Protein AF-A0A1F2S1U8-F1 (afdb_monomer_lite)

Structure (mmCIF, N/CA/C/O backbone):
data_AF-A0A1F2S1U8-F1
#
_entry.id   AF-A0A1F2S1U8-F1
#
loop_
_atom_site.group_PDB
_atom_site.id
_atom_site.type_symbol
_atom_site.label_atom_id
_atom_site.label_alt_id
_atom_site.label_comp_id
_atom_site.label_asym_id
_atom_site.label_entity_id
_atom_site.label_seq_id
_atom_site.pdbx_PDB_ins_code
_atom_site.Cartn_x
_atom_site.Cartn_y
_atom_site.Cartn_z
_atom_site.occupancy
_atom_site.B_iso_or_equiv
_atom_site.auth_seq_id
_atom_site.auth_comp_id
_atom_site.auth_asym_id
_atom_site.auth_atom_id
_atom_site.pdbx_PDB_model_num
ATOM 1 N N . MET A 1 1 ? -22.939 -10.897 27.296 1.00 46.47 1 MET A N 1
ATOM 2 C CA . MET A 1 1 ? -21.492 -10.764 27.026 1.00 46.47 1 MET A CA 1
ATOM 3 C C . MET A 1 1 ? -21.316 -9.766 25.894 1.00 46.47 1 MET A C 1
ATOM 5 O O . MET A 1 1 ? -21.787 -10.056 24.794 1.00 46.47 1 MET A O 1
ATOM 9 N N . PRO A 1 2 ? -20.714 -8.594 26.152 1.00 65.44 2 PRO A N 1
ATOM 10 C CA . PRO A 1 2 ? -20.363 -7.646 25.100 1.00 65.44 2 PRO A CA 1
ATOM 11 C C . PRO A 1 2 ? -19.454 -8.336 24.080 1.00 65.44 2 PRO A C 1
ATOM 13 O O . PRO A 1 2 ? -18.562 -9.093 24.455 1.00 65.44 2 PRO A O 1
ATOM 16 N N . SER A 1 3 ? -19.704 -8.112 22.796 1.00 83.12 3 SER A N 1
ATOM 17 C CA . SER A 1 3 ? -18.857 -8.591 21.701 1.00 83.12 3 SER A CA 1
ATOM 18 C C . SER A 1 3 ? -18.189 -7.402 21.011 1.00 83.12 3 SER A C 1
ATOM 20 O O . SER A 1 3 ? -18.514 -6.255 21.305 1.00 83.12 3 SER A O 1
ATOM 22 N N . GLU A 1 4 ? -17.242 -7.647 20.108 1.00 85.44 4 GLU A N 1
ATOM 23 C CA . GLU A 1 4 ? -16.565 -6.577 19.371 1.00 85.44 4 GLU A CA 1
ATOM 24 C C . GLU A 1 4 ? -16.708 -6.744 17.868 1.00 85.44 4 GLU A C 1
ATOM 26 O O . GLU A 1 4 ? -16.608 -7.853 17.348 1.00 85.44 4 GLU A O 1
ATOM 31 N N . VAL A 1 5 ? -16.853 -5.615 17.179 1.00 86.81 5 VAL A N 1
ATOM 32 C CA . VAL A 1 5 ? -16.806 -5.529 15.716 1.00 86.81 5 VAL A CA 1
ATOM 33 C C . VAL A 1 5 ? -15.817 -4.450 15.286 1.00 86.81 5 VAL A C 1
ATOM 35 O O . VAL A 1 5 ? -15.512 -3.525 16.049 1.00 86.81 5 VAL A O 1
ATOM 38 N N . VAL A 1 6 ? -15.285 -4.560 14.068 1.00 85.69 6 VAL A N 1
ATOM 39 C CA . VAL A 1 6 ? -14.426 -3.517 13.495 1.00 85.69 6 VAL A CA 1
ATOM 40 C C . VAL A 1 6 ? -15.294 -2.501 12.763 1.00 85.69 6 VAL A C 1
ATOM 42 O O . VAL A 1 6 ? -15.954 -2.827 11.782 1.00 85.69 6 VAL A O 1
ATOM 45 N N . LEU A 1 7 ? -15.260 -1.246 13.212 1.00 83.44 7 LEU A N 1
ATOM 46 C CA . LEU A 1 7 ? -16.039 -0.159 12.627 1.00 83.44 7 LEU A CA 1
ATOM 47 C C . LEU A 1 7 ? -15.216 1.130 12.572 1.00 83.44 7 LEU A C 1
ATOM 49 O O . LEU A 1 7 ? -14.585 1.528 13.552 1.00 83.44 7 LEU A O 1
ATOM 53 N N . GLY A 1 8 ? -15.211 1.796 11.414 1.00 79.94 8 GLY A N 1
ATOM 54 C CA . GLY A 1 8 ? -14.625 3.132 11.262 1.00 79.94 8 GLY A CA 1
ATOM 55 C C . GLY A 1 8 ? -13.159 3.234 11.696 1.00 79.94 8 GLY A C 1
ATOM 56 O O . GLY A 1 8 ? -12.775 4.230 12.296 1.00 79.94 8 GLY A O 1
ATOM 57 N N . GLY A 1 9 ? -12.345 2.198 11.461 1.00 84.44 9 GLY A N 1
ATOM 58 C CA . GLY A 1 9 ? -10.931 2.196 11.857 1.00 84.44 9 GLY A CA 1
ATOM 59 C C . GLY A 1 9 ? -10.684 1.973 13.354 1.00 84.44 9 GLY A C 1
ATOM 60 O O . GLY A 1 9 ? -9.605 2.287 13.848 1.00 84.44 9 GLY A O 1
ATOM 61 N N . ARG A 1 10 ? -11.636 1.400 14.096 1.00 88.25 10 ARG A N 1
ATOM 62 C CA . ARG A 1 10 ? -11.414 0.941 15.476 1.00 88.25 10 ARG A CA 1
ATOM 63 C C . ARG A 1 10 ? -12.199 -0.328 15.783 1.00 88.25 10 ARG A C 1
ATOM 65 O O . ARG A 1 10 ? -13.045 -0.740 14.998 1.00 88.25 10 ARG A O 1
ATOM 72 N N . LYS A 1 11 ? -11.918 -0.940 16.933 1.00 88.56 11 LYS A N 1
ATOM 73 C CA . LYS A 1 11 ? -12.803 -1.960 17.505 1.00 88.56 11 LYS A CA 1
ATOM 74 C C . LYS A 1 11 ? -13.840 -1.280 18.383 1.00 88.56 11 LYS A C 1
ATOM 76 O O . LYS A 1 11 ? -13.472 -0.414 19.177 1.00 88.56 11 LYS A O 1
ATOM 81 N N . VAL A 1 12 ? -15.097 -1.665 18.223 1.00 89.12 12 VAL A N 1
ATOM 82 C CA . VAL A 1 12 ? -16.233 -1.110 18.956 1.00 89.12 12 VAL A CA 1
ATOM 83 C C . VAL A 1 12 ? -16.930 -2.233 19.709 1.00 89.12 12 VAL A C 1
ATOM 85 O O . VAL A 1 12 ? -17.227 -3.276 19.123 1.00 89.12 12 VAL A O 1
ATOM 88 N N . ALA A 1 13 ? -17.170 -2.021 21.003 1.00 88.44 13 ALA A N 1
ATOM 89 C CA . ALA A 1 13 ? -17.969 -2.935 21.803 1.00 88.44 13 ALA A CA 1
ATOM 90 C C . ALA A 1 13 ? -19.446 -2.799 21.417 1.00 88.44 13 ALA A C 1
ATOM 92 O O . ALA A 1 13 ? -19.996 -1.698 21.408 1.00 88.44 13 ALA A O 1
ATOM 93 N N . VAL A 1 14 ? -20.083 -3.923 21.111 1.00 87.12 14 VAL A N 1
ATOM 94 C CA . VAL A 1 14 ? -21.493 -4.009 20.731 1.00 87.12 14 VAL A CA 1
ATOM 95 C C . VAL A 1 14 ? -22.175 -5.126 21.510 1.00 87.12 14 VAL A C 1
ATOM 97 O O . VAL A 1 14 ? -21.571 -6.156 21.827 1.00 87.12 14 VAL A O 1
ATOM 100 N N . GLN A 1 15 ? -23.457 -4.944 21.814 1.00 85.56 15 GLN A N 1
ATOM 101 C CA . GLN A 1 15 ? -24.280 -6.049 22.293 1.00 85.56 15 GLN A CA 1
ATOM 102 C C . GLN A 1 15 ? -24.578 -6.964 21.111 1.00 85.56 15 GLN A C 1
ATOM 104 O O . GLN A 1 15 ? -25.129 -6.520 20.108 1.00 85.56 15 GLN A O 1
ATOM 109 N N . ARG A 1 16 ? -24.165 -8.231 21.207 1.00 85.12 16 ARG A N 1
ATOM 110 C CA . ARG A 1 16 ? -24.383 -9.208 20.138 1.00 85.12 16 ARG A CA 1
ATOM 111 C C . ARG A 1 16 ? -25.874 -9.543 20.062 1.00 85.12 16 ARG A C 1
ATOM 113 O O . ARG A 1 16 ? -26.383 -10.118 21.029 1.00 85.12 16 ARG A O 1
ATOM 120 N N . PRO A 1 17 ? -26.558 -9.242 18.944 1.00 85.44 17 PRO A N 1
ATOM 121 C CA . PRO A 1 17 ? -27.937 -9.663 18.764 1.00 85.44 17 PRO A CA 1
ATOM 122 C C . PRO A 1 17 ? -27.992 -11.192 18.711 1.00 85.44 17 PRO A C 1
ATOM 124 O O . PRO A 1 17 ? -27.118 -11.832 18.117 1.00 85.44 17 PRO A O 1
ATOM 127 N N . ARG A 1 18 ? -29.000 -11.774 19.359 1.00 87.44 18 ARG A N 1
ATOM 128 C CA . ARG A 1 18 ? -29.237 -13.218 19.374 1.00 87.44 18 ARG A CA 1
ATOM 129 C C . ARG A 1 18 ? -30.537 -13.495 18.650 1.00 87.44 18 ARG A C 1
ATOM 131 O O . ARG A 1 18 ? -31.559 -12.910 18.994 1.00 87.44 18 ARG A O 1
ATOM 138 N N . VAL A 1 19 ? -30.487 -14.379 17.665 1.00 90.62 19 VAL A N 1
ATOM 139 C CA . VAL A 1 19 ? -31.665 -14.819 16.920 1.00 90.62 19 VAL A CA 1
ATOM 140 C C . VAL A 1 19 ? -31.802 -16.318 17.109 1.00 90.62 19 VAL A C 1
ATOM 142 O O . VAL A 1 19 ? -30.806 -17.044 17.111 1.00 90.62 19 VAL A O 1
ATOM 145 N N . ARG A 1 20 ? -33.038 -16.771 17.313 1.00 92.00 20 ARG A N 1
ATOM 146 C CA . ARG A 1 20 ? -33.376 -18.187 17.415 1.00 92.00 20 ARG A CA 1
ATOM 147 C C . ARG A 1 20 ? -34.304 -18.579 16.272 1.00 92.00 20 ARG A C 1
ATOM 149 O O . ARG A 1 20 ? -35.231 -17.835 15.976 1.00 92.00 20 ARG A O 1
ATOM 156 N N . ALA A 1 21 ? -34.052 -19.740 15.681 1.00 92.25 21 ALA A N 1
ATOM 157 C CA . ALA A 1 21 ? -34.953 -20.428 14.760 1.00 92.25 21 ALA A CA 1
ATOM 158 C C . ALA A 1 21 ? -35.017 -21.900 15.185 1.00 92.25 21 ALA A C 1
ATOM 160 O O . ALA A 1 21 ? -34.005 -22.455 15.617 1.00 92.25 21 ALA A O 1
ATOM 161 N N . ASP A 1 22 ? -36.206 -22.499 15.152 1.00 91.00 22 ASP A N 1
ATOM 162 C CA . ASP A 1 22 ? -36.440 -23.898 15.545 1.00 91.00 22 ASP A CA 1
ATOM 163 C C . ASP A 1 22 ? -35.874 -24.258 16.932 1.00 91.00 22 ASP A C 1
ATOM 165 O O . ASP A 1 22 ? -35.243 -25.293 17.146 1.00 91.00 22 ASP A O 1
ATOM 169 N N . GLY A 1 23 ? -36.033 -23.343 17.895 1.00 91.06 23 GLY A N 1
ATOM 170 C CA . GLY A 1 23 ? -35.551 -23.521 19.270 1.00 91.06 23 GLY A CA 1
ATOM 171 C C . GLY A 1 23 ? -34.026 -23.450 19.446 1.00 91.06 23 GLY A C 1
ATOM 172 O O . GLY A 1 23 ? -33.544 -23.555 20.574 1.00 91.06 23 GLY A O 1
ATOM 173 N N . ARG A 1 24 ? -33.250 -23.223 18.378 1.00 90.31 24 ARG A N 1
ATOM 174 C CA . ARG A 1 24 ? -31.781 -23.133 18.408 1.00 90.31 24 ARG A CA 1
ATOM 175 C C . ARG A 1 24 ? -31.309 -21.715 18.110 1.00 90.31 24 ARG A C 1
ATOM 177 O O . ARG A 1 24 ? -31.927 -20.989 17.340 1.00 90.31 24 ARG A O 1
ATOM 184 N N . GLU A 1 25 ? -30.210 -21.299 18.737 1.00 88.38 25 GLU A N 1
ATOM 185 C CA . GLU A 1 25 ? -29.565 -20.021 18.409 1.00 88.38 25 GLU A CA 1
ATOM 186 C C . GLU A 1 25 ? -28.859 -20.144 17.053 1.00 88.38 25 GLU A C 1
ATOM 188 O O . GLU A 1 25 ? -28.057 -21.055 16.849 1.00 88.38 25 GLU A O 1
ATOM 193 N N . VAL A 1 26 ? -29.168 -19.234 16.128 1.00 91.19 26 VAL A N 1
ATOM 194 C CA . VAL A 1 26 ? -28.632 -19.242 14.763 1.00 91.19 26 VAL A CA 1
ATOM 195 C C . VAL A 1 26 ? -27.568 -18.150 14.633 1.00 91.19 26 VAL A C 1
ATOM 197 O O . VAL A 1 26 ? -27.775 -17.023 15.099 1.00 91.19 26 VAL A O 1
ATOM 200 N N . PRO A 1 27 ? -26.405 -18.438 14.017 1.00 85.50 27 PRO A N 1
ATOM 201 C CA . PRO A 1 27 ? -25.406 -17.416 13.746 1.00 85.50 27 PRO A CA 1
ATOM 202 C C . PRO A 1 27 ? -25.954 -16.349 12.797 1.00 85.50 27 PRO A C 1
ATOM 204 O O . PRO A 1 27 ? -26.554 -16.658 11.775 1.00 85.50 27 PRO A O 1
ATOM 207 N N . LEU A 1 28 ? -25.690 -15.082 13.115 1.00 88.50 28 LEU A N 1
ATOM 208 C CA . LEU A 1 28 ? -26.021 -13.951 12.253 1.00 88.50 28 LEU A CA 1
ATOM 209 C C . LEU A 1 28 ? -24.896 -13.718 11.234 1.00 88.50 28 LEU A C 1
ATOM 211 O O . LEU A 1 28 ? -23.822 -13.262 11.650 1.00 88.50 28 LEU A O 1
ATOM 215 N N . PRO A 1 29 ? -25.118 -13.946 9.923 1.00 86.12 29 PRO A N 1
ATOM 216 C CA . PRO A 1 29 ? -24.069 -13.793 8.913 1.00 86.12 29 PRO A CA 1
ATOM 217 C C . PRO A 1 29 ? -23.491 -12.375 8.878 1.00 86.12 29 PRO A C 1
ATOM 219 O O . PRO A 1 29 ? -22.278 -12.199 8.830 1.00 86.12 29 PRO A O 1
ATOM 222 N N . THR A 1 30 ? -24.336 -11.349 9.015 1.00 83.69 30 THR A N 1
ATOM 223 C CA . THR A 1 30 ? -23.906 -9.942 9.054 1.00 83.69 30 THR A CA 1
ATOM 224 C C . THR A 1 30 ? -23.009 -9.646 10.255 1.00 83.69 30 THR A C 1
ATOM 226 O O . THR A 1 30 ? -22.003 -8.948 10.131 1.00 83.69 30 THR A O 1
ATOM 229 N N . PHE A 1 31 ? -23.337 -10.204 11.425 1.00 84.88 31 PHE A N 1
ATOM 230 C CA . PHE A 1 31 ? -22.518 -10.034 12.624 1.00 84.88 31 PHE A CA 1
ATOM 231 C C . PHE A 1 31 ? -21.171 -10.744 12.473 1.00 84.88 31 PHE A C 1
ATOM 233 O O . PHE A 1 31 ? -20.134 -10.168 12.793 1.00 84.88 31 PHE A O 1
ATOM 240 N N . GLN A 1 32 ? -21.175 -11.972 11.947 1.00 83.12 32 GLN A N 1
ATOM 241 C CA . GLN A 1 32 ? -19.951 -12.716 11.656 1.00 83.12 32 GLN A CA 1
ATOM 242 C C . GLN A 1 32 ? -19.075 -11.961 10.656 1.00 83.12 32 GLN A C 1
ATOM 244 O O . GLN A 1 32 ? -17.892 -11.768 10.918 1.00 83.12 32 GLN A O 1
ATOM 249 N N . ALA A 1 33 ? -19.645 -11.447 9.566 1.00 80.38 33 ALA A N 1
ATOM 250 C CA . ALA A 1 33 ? -18.914 -10.648 8.591 1.00 80.38 33 ALA A CA 1
ATOM 251 C C . ALA A 1 33 ? -18.251 -9.418 9.239 1.00 80.38 33 ALA A C 1
ATOM 253 O O . ALA A 1 33 ? -17.060 -9.189 9.035 1.00 80.38 33 ALA A O 1
ATOM 254 N N . LEU A 1 34 ? -18.967 -8.665 10.079 1.00 77.62 34 LEU A N 1
ATOM 255 C CA . LEU A 1 34 ? -18.422 -7.492 10.782 1.00 77.62 34 LEU A CA 1
ATOM 256 C C . LEU A 1 34 ? -17.396 -7.841 11.874 1.00 77.62 34 LEU A C 1
ATOM 258 O O . LEU A 1 34 ? -16.515 -7.033 12.179 1.00 77.62 34 LEU A O 1
ATOM 262 N N . ALA A 1 35 ? -17.502 -9.028 12.469 1.00 76.00 35 ALA A N 1
ATOM 263 C CA . ALA A 1 35 ? -16.552 -9.528 13.457 1.00 76.00 35 ALA A CA 1
ATOM 264 C C . ALA A 1 35 ? -15.267 -10.085 12.810 1.00 76.00 35 ALA A C 1
ATOM 266 O O . ALA A 1 35 ? -14.186 -9.943 13.382 1.00 76.00 35 ALA A O 1
ATOM 267 N N . HIS A 1 36 ? -15.375 -10.698 11.624 1.00 65.06 36 HIS A N 1
ATOM 268 C CA . HIS A 1 36 ? -14.264 -11.331 10.903 1.00 65.06 36 HIS A CA 1
ATOM 269 C C . HIS A 1 36 ? -13.533 -10.392 9.940 1.00 65.06 36 HIS A C 1
ATOM 271 O O . HIS A 1 36 ? -12.342 -10.581 9.687 1.00 65.06 36 HIS A O 1
ATOM 277 N N . THR A 1 37 ? -14.207 -9.375 9.400 1.00 57.59 37 THR A N 1
ATOM 278 C CA . THR A 1 37 ? -13.570 -8.430 8.479 1.00 57.59 37 THR A CA 1
ATOM 279 C C . THR A 1 37 ? -12.694 -7.481 9.289 1.00 57.59 37 THR A C 1
ATOM 281 O O . THR A 1 37 ? -13.197 -6.696 10.089 1.00 57.59 37 THR A O 1
ATOM 284 N N . ASP A 1 38 ? -11.377 -7.523 9.074 1.00 61.28 38 ASP A N 1
ATOM 285 C CA . ASP A 1 38 ? -10.427 -6.583 9.678 1.00 61.28 38 ASP A CA 1
ATOM 286 C C . ASP A 1 38 ? -9.986 -5.496 8.669 1.00 61.28 38 ASP A C 1
ATOM 288 O O . ASP A 1 38 ? -8.821 -5.471 8.249 1.00 61.28 38 ASP A O 1
ATOM 292 N N . PRO A 1 39 ? -10.861 -4.543 8.260 1.00 63.25 39 PRO A N 1
ATOM 293 C CA . PRO A 1 39 ? -10.440 -3.405 7.441 1.00 63.25 39 PRO A CA 1
ATOM 294 C C . PRO A 1 39 ? -9.509 -2.459 8.218 1.00 63.25 39 PRO A C 1
ATOM 296 O O . PRO A 1 39 ? -8.967 -1.511 7.650 1.00 63.25 39 PRO A O 1
ATOM 299 N N . LEU A 1 40 ? -9.291 -2.715 9.511 1.00 73.88 40 LEU A N 1
ATOM 300 C CA . LEU A 1 40 ? -8.482 -1.911 10.415 1.00 73.88 40 LEU A CA 1
ATOM 301 C C . LEU A 1 40 ? -7.039 -1.804 9.938 1.00 73.88 40 LEU A C 1
ATOM 303 O O . LEU A 1 40 ? -6.476 -0.716 9.958 1.00 73.88 40 LEU A O 1
ATOM 307 N N . ASN A 1 41 ? -6.451 -2.906 9.461 1.00 80.88 41 ASN A N 1
ATOM 308 C CA . ASN A 1 41 ? -5.063 -2.897 8.997 1.00 80.88 41 ASN A CA 1
ATOM 309 C C . ASN A 1 41 ? -4.902 -2.057 7.729 1.00 80.88 41 ASN A C 1
ATOM 311 O O . ASN A 1 41 ? -3.963 -1.269 7.639 1.00 80.88 41 ASN A O 1
ATOM 315 N N . ARG A 1 42 ? -5.835 -2.187 6.776 1.00 80.88 42 ARG A N 1
ATOM 316 C CA . ARG A 1 42 ? -5.849 -1.363 5.560 1.00 80.88 42 ARG A CA 1
ATOM 317 C C . ARG A 1 42 ? -6.040 0.109 5.920 1.00 80.88 42 ARG A C 1
ATOM 319 O O . ARG A 1 42 ? -5.201 0.927 5.573 1.00 80.88 42 ARG A O 1
ATOM 326 N N . ARG A 1 43 ? -7.054 0.425 6.731 1.00 85.81 43 ARG A N 1
ATOM 327 C CA . ARG A 1 43 ? -7.344 1.797 7.168 1.00 85.81 43 ARG A CA 1
ATOM 328 C C . ARG A 1 43 ? -6.177 2.441 7.913 1.00 85.81 43 ARG A C 1
ATOM 330 O O . ARG A 1 43 ? -5.937 3.629 7.733 1.00 85.81 43 ARG A O 1
ATOM 337 N N . VAL A 1 44 ? -5.472 1.694 8.767 1.00 87.69 44 VAL A N 1
ATOM 338 C CA . VAL A 1 44 ? -4.267 2.184 9.454 1.00 87.69 44 VAL A CA 1
ATOM 339 C C . VAL A 1 44 ? -3.204 2.584 8.437 1.00 87.69 44 VAL A C 1
ATOM 341 O O . VAL A 1 44 ? -2.694 3.695 8.527 1.00 87.69 44 VAL A O 1
ATOM 344 N N . VAL A 1 45 ? -2.889 1.717 7.472 1.00 86.56 45 VAL A N 1
ATOM 345 C CA . VAL A 1 45 ? -1.895 2.019 6.431 1.00 86.56 45 VAL A CA 1
ATOM 346 C C . VAL A 1 45 ? -2.325 3.231 5.605 1.00 86.56 45 VAL A C 1
ATOM 348 O O . VAL A 1 45 ? -1.540 4.167 5.488 1.00 86.56 45 VAL A O 1
ATOM 351 N N . ASP A 1 46 ? -3.574 3.271 5.141 1.00 87.19 46 ASP A N 1
ATOM 352 C CA . ASP A 1 46 ? -4.103 4.375 4.332 1.00 87.19 46 ASP A CA 1
ATOM 353 C C . ASP A 1 46 ? -3.984 5.717 5.076 1.00 87.19 46 ASP A C 1
ATOM 355 O O . ASP A 1 46 ? -3.473 6.691 4.530 1.00 87.19 46 ASP A O 1
ATOM 359 N N . GLN A 1 47 ? -4.364 5.759 6.360 1.00 88.31 47 GLN A N 1
ATOM 360 C CA . GLN A 1 47 ? -4.245 6.958 7.201 1.00 88.31 47 GLN A CA 1
ATOM 361 C C . GLN A 1 47 ? -2.792 7.417 7.375 1.00 88.31 47 GLN A C 1
ATOM 363 O O . GLN A 1 47 ? -2.492 8.609 7.282 1.00 88.31 47 GLN A O 1
ATOM 368 N N . MET A 1 48 ? -1.873 6.475 7.600 1.00 87.94 48 MET A N 1
ATOM 369 C CA . MET A 1 48 ? -0.451 6.800 7.714 1.00 87.94 48 MET A CA 1
ATOM 370 C C . MET A 1 48 ? 0.112 7.351 6.393 1.00 87.94 48 MET A C 1
ATOM 372 O O . MET A 1 48 ? 0.925 8.278 6.418 1.00 87.94 48 MET A O 1
ATOM 376 N N . LEU A 1 49 ? -0.325 6.809 5.251 1.00 83.88 49 LEU A N 1
ATOM 377 C CA . LEU A 1 49 ? 0.117 7.229 3.920 1.00 83.88 49 LEU A CA 1
ATOM 378 C C . LEU A 1 49 ? -0.363 8.639 3.557 1.00 83.88 49 LEU A C 1
ATOM 380 O O . LEU A 1 49 ? 0.399 9.396 2.958 1.00 83.88 49 LEU A O 1
ATOM 384 N N . VAL A 1 50 ? -1.575 9.026 3.971 1.00 84.69 50 VAL A N 1
ATOM 385 C CA . VAL A 1 50 ? -2.116 10.371 3.694 1.00 84.69 50 VAL A CA 1
ATOM 386 C C . VAL A 1 50 ? -1.613 11.459 4.644 1.00 84.69 50 VAL A C 1
ATOM 388 O O . VAL A 1 50 ? -1.845 12.641 4.395 1.00 84.69 50 VAL A O 1
ATOM 391 N N . GLY A 1 51 ? -0.897 11.118 5.719 1.00 82.88 51 GLY A N 1
ATOM 392 C CA . GLY A 1 51 ? -0.317 12.140 6.597 1.00 82.88 51 GLY A CA 1
ATOM 393 C C . GLY A 1 51 ? -0.530 11.951 8.089 1.00 82.88 51 GLY A C 1
ATOM 394 O O . GLY A 1 51 ? 0.088 12.654 8.889 1.00 82.88 51 GLY A O 1
ATOM 395 N N . VAL A 1 52 ? -1.428 11.059 8.497 1.00 88.44 52 VAL A N 1
ATOM 396 C CA . VAL A 1 52 ? -1.848 10.998 9.895 1.00 88.44 52 VAL A CA 1
ATOM 397 C C . VAL A 1 52 ? -0.773 10.316 10.720 1.00 88.44 52 VAL A C 1
ATOM 399 O O . VAL A 1 52 ? -0.459 9.147 10.530 1.00 88.44 52 VAL A O 1
ATOM 402 N N . ALA A 1 53 ? -0.204 11.037 11.685 1.00 85.94 53 ALA A N 1
ATOM 403 C CA . ALA A 1 53 ? 0.724 10.431 12.628 1.00 85.94 53 ALA A CA 1
ATOM 404 C C . ALA A 1 53 ? -0.001 9.390 13.500 1.00 85.94 53 ALA A C 1
ATOM 406 O O . ALA A 1 53 ? -1.126 9.619 13.936 1.00 85.94 53 ALA A O 1
ATOM 407 N N . THR A 1 54 ? 0.669 8.299 13.887 1.00 87.44 54 THR A N 1
ATOM 408 C CA . THR A 1 54 ? 0.080 7.243 14.748 1.00 87.44 54 THR A CA 1
ATOM 409 C C . THR A 1 54 ? -0.547 7.774 16.042 1.00 87.44 54 THR A C 1
ATOM 411 O O . THR A 1 54 ? -1.548 7.244 16.510 1.00 87.44 54 THR A O 1
ATOM 414 N N . ARG A 1 55 ? 0.014 8.848 16.611 1.00 87.19 55 ARG A N 1
ATOM 415 C CA . ARG A 1 55 ? -0.508 9.537 17.808 1.00 87.19 55 ARG A CA 1
ATOM 416 C C . ARG A 1 55 ? -1.787 10.350 17.559 1.00 87.19 55 ARG A C 1
ATOM 418 O O . ARG A 1 55 ? -2.494 10.654 18.505 1.00 87.19 55 ARG A O 1
ATOM 425 N N . GLN A 1 56 ? -2.054 10.717 16.310 1.00 89.31 56 GLN A N 1
ATOM 426 C CA . GLN A 1 56 ? -3.241 11.452 15.868 1.00 89.31 56 GLN A CA 1
ATOM 427 C C . GLN A 1 56 ? -4.290 10.529 15.234 1.00 89.31 56 GLN A C 1
ATOM 429 O O . GLN A 1 56 ? -5.361 11.003 14.874 1.00 89.31 56 GLN A O 1
ATOM 434 N N . TYR A 1 57 ? -4.022 9.221 15.134 1.00 90.44 57 TYR A N 1
ATOM 435 C CA . TYR A 1 57 ? -4.926 8.266 14.493 1.00 90.44 57 TYR A CA 1
ATOM 436 C C . TYR A 1 57 ? -6.339 8.312 15.078 1.00 90.44 57 TYR A C 1
ATOM 438 O O . TYR A 1 57 ? -7.294 8.443 14.325 1.00 90.44 57 TYR A O 1
ATOM 446 N N . ALA A 1 58 ? -6.481 8.307 16.407 1.00 88.50 58 ALA A N 1
ATOM 447 C CA . ALA A 1 58 ? -7.788 8.394 17.059 1.00 88.50 58 ALA A CA 1
ATOM 448 C C . ALA A 1 58 ? -8.591 9.644 16.643 1.00 88.50 58 ALA A C 1
ATOM 450 O O . ALA A 1 58 ? -9.796 9.547 16.455 1.00 88.50 58 ALA A O 1
ATOM 451 N N . ARG A 1 59 ? -7.918 10.787 16.434 1.00 89.44 59 ARG A N 1
ATOM 452 C CA . ARG A 1 59 ? -8.537 12.053 15.999 1.00 89.44 59 ARG A CA 1
ATOM 453 C C . ARG A 1 59 ? -8.943 12.044 14.519 1.00 89.44 59 ARG A C 1
ATOM 455 O O . ARG A 1 59 ? -9.764 12.853 14.120 1.00 89.44 59 ARG A O 1
ATOM 462 N N . SER A 1 60 ? -8.367 11.153 13.709 1.00 89.25 60 SER A N 1
ATOM 463 C CA . SER A 1 60 ? -8.726 10.992 12.288 1.00 89.25 60 SER A CA 1
ATOM 464 C C . SER A 1 60 ? -9.966 10.124 12.055 1.00 89.25 60 SER A C 1
ATOM 466 O O . SER A 1 60 ? -10.393 9.954 10.912 1.00 89.25 60 SER A O 1
ATOM 468 N N . LEU A 1 61 ? -10.497 9.504 13.111 1.00 88.56 61 LEU A N 1
ATOM 469 C CA . LEU A 1 61 ? -11.681 8.660 13.024 1.00 88.56 61 LEU A CA 1
ATOM 470 C C . LEU A 1 61 ? -12.933 9.492 13.291 1.00 88.56 61 LEU A C 1
ATOM 472 O O . LEU A 1 61 ? -12.887 10.446 14.062 1.00 88.56 61 LEU A O 1
ATOM 476 N N . GLU A 1 62 ? -14.053 9.060 12.716 1.00 87.00 62 GLU A N 1
ATOM 477 C CA . GLU A 1 62 ? -15.377 9.619 13.008 1.00 87.00 62 GLU A CA 1
ATOM 478 C C . GLU A 1 62 ? -15.645 9.629 14.530 1.00 87.00 62 GLU A C 1
ATOM 480 O O . GLU A 1 62 ? -15.153 8.744 15.243 1.00 87.00 62 GLU A O 1
ATOM 485 N N . PRO A 1 63 ? -16.405 10.570 15.095 1.00 84.75 63 PRO A N 1
ATOM 486 C CA . PRO A 1 63 ? -16.874 10.441 16.467 1.00 84.75 63 PRO A CA 1
ATOM 487 C C . PRO A 1 63 ? -17.705 9.162 16.655 1.00 84.75 63 PRO A C 1
ATOM 489 O O . PRO A 1 63 ? -18.334 8.655 15.729 1.00 84.75 63 PRO A O 1
ATOM 492 N N . VAL A 1 64 ? -17.677 8.599 17.861 1.00 84.12 64 VAL A N 1
ATOM 493 C CA . VAL A 1 64 ? -18.559 7.482 18.238 1.00 84.12 64 VAL A CA 1
ATOM 494 C C . VAL A 1 64 ? -19.601 8.031 19.207 1.00 84.12 64 VAL A C 1
ATOM 496 O O . VAL A 1 64 ? -19.229 8.879 20.022 1.00 84.12 64 VAL A O 1
ATOM 499 N N . PRO A 1 65 ? -20.864 7.567 19.158 1.00 85.00 65 PRO A N 1
ATOM 500 C CA . PRO A 1 65 ? -21.863 7.946 20.148 1.00 85.00 65 PRO A CA 1
ATOM 501 C C . PRO A 1 65 ? -21.378 7.755 21.589 1.00 85.00 65 PRO A C 1
ATOM 503 O O . PRO A 1 65 ? -20.638 6.815 21.902 1.00 85.00 65 PRO A O 1
ATOM 506 N N . THR A 1 66 ? -21.820 8.647 22.472 1.00 81.75 66 THR A N 1
ATOM 507 C CA . THR A 1 66 ? -21.505 8.614 23.902 1.00 81.75 66 THR A CA 1
ATOM 508 C C . THR A 1 66 ? -21.930 7.273 24.512 1.00 81.75 66 THR A C 1
ATOM 510 O O . THR A 1 66 ? -23.005 6.761 24.214 1.00 81.75 66 THR A O 1
ATOM 513 N N . GLY A 1 67 ? -21.077 6.678 25.352 1.00 81.62 67 GLY A N 1
ATOM 514 C CA . GLY A 1 67 ? -21.332 5.376 25.992 1.00 81.62 67 GLY A CA 1
ATOM 515 C C . GLY A 1 67 ? -20.835 4.155 25.209 1.00 81.62 67 GLY A C 1
ATOM 516 O O . GLY A 1 67 ? -20.812 3.047 25.745 1.00 81.62 67 GLY A O 1
ATOM 517 N N . VAL A 1 68 ? -20.361 4.332 23.973 1.00 84.31 68 VAL A N 1
ATOM 518 C CA . VAL A 1 68 ? -19.786 3.238 23.186 1.00 84.31 68 VAL A CA 1
ATOM 519 C C . VAL A 1 68 ? -18.284 3.101 23.458 1.00 84.31 68 VAL A C 1
ATOM 521 O O . VAL A 1 68 ? -17.478 3.980 23.146 1.00 84.31 68 VAL A O 1
ATOM 524 N N . VAL A 1 69 ? -17.881 1.951 24.000 1.00 85.94 69 VAL A N 1
ATOM 525 C CA . VAL A 1 69 ? -16.470 1.650 24.283 1.00 85.94 69 VAL A CA 1
ATOM 526 C C . VAL A 1 69 ? -15.720 1.343 22.985 1.00 85.94 69 VAL A C 1
ATOM 528 O O . VAL A 1 69 ? -16.126 0.480 22.202 1.00 85.94 69 VAL A O 1
ATOM 531 N N . SER A 1 70 ? -14.583 2.017 22.773 1.00 87.00 70 SER A N 1
ATOM 532 C CA . SER A 1 70 ? -13.705 1.792 21.619 1.00 87.00 70 SER A CA 1
ATOM 533 C C . SER A 1 70 ? -12.295 1.355 22.021 1.00 87.00 70 SER A C 1
ATOM 535 O O . SER A 1 70 ? -11.764 1.768 23.051 1.00 87.00 70 SER A O 1
ATOM 537 N N . ARG A 1 71 ? -11.668 0.504 21.199 1.00 87.31 71 ARG A N 1
ATOM 538 C CA . ARG A 1 71 ? -10.310 -0.024 21.415 1.00 87.31 71 ARG A CA 1
ATOM 539 C C . ARG A 1 71 ? -9.472 -0.025 20.136 1.00 87.31 71 ARG A C 1
ATOM 541 O O . ARG A 1 71 ? -9.973 0.022 19.013 1.00 87.31 71 ARG A O 1
ATOM 548 N N . GLY A 1 72 ? -8.153 -0.133 20.313 1.00 84.31 72 GLY A N 1
ATOM 549 C CA . GLY A 1 72 ? -7.198 -0.336 19.215 1.00 84.31 72 GLY A CA 1
ATOM 550 C C . GLY A 1 72 ? -6.794 0.927 18.446 1.00 84.31 72 GLY A C 1
ATOM 551 O O . GLY A 1 72 ? -6.215 0.812 17.369 1.00 84.31 72 GLY A O 1
ATOM 552 N N . THR A 1 73 ? -7.086 2.110 18.988 1.00 88.88 73 THR A N 1
ATOM 553 C CA . THR A 1 73 ? -6.754 3.420 18.395 1.00 88.88 73 THR A CA 1
ATOM 554 C C . THR A 1 73 ? -5.509 4.065 19.008 1.00 88.88 73 THR A C 1
ATOM 556 O O . THR A 1 73 ? -5.041 5.094 18.524 1.00 88.88 73 THR A O 1
ATOM 559 N N . SER A 1 74 ? -4.948 3.466 20.065 1.00 89.25 74 SER A N 1
ATOM 560 C CA . SER A 1 74 ? -3.746 3.979 20.721 1.00 89.25 74 SER A CA 1
ATOM 561 C C . SER A 1 74 ? -2.538 3.951 19.783 1.00 89.25 74 SER A C 1
ATOM 563 O O . SER A 1 74 ? -2.392 3.046 18.957 1.00 89.25 74 SER A O 1
ATOM 565 N N . LYS A 1 75 ? -1.605 4.896 19.971 1.00 90.38 75 LYS A N 1
ATO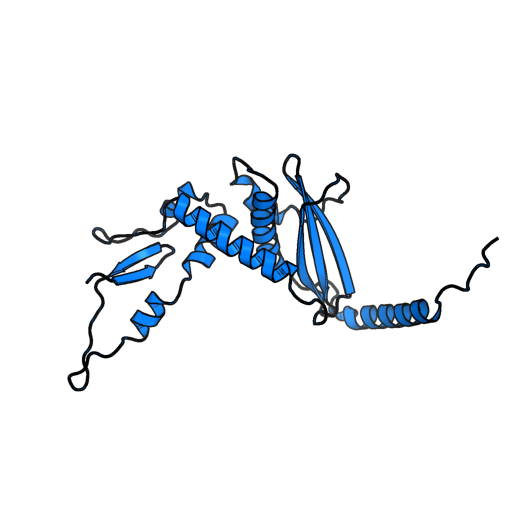M 566 C CA . LYS A 1 75 ? -0.344 4.975 19.210 1.00 90.38 75 LYS A CA 1
ATOM 567 C C . LYS A 1 75 ? 0.359 3.617 19.101 1.00 90.38 75 LYS A C 1
ATOM 569 O O . LYS A 1 75 ? 0.817 3.252 18.022 1.00 90.38 75 LYS A O 1
ATOM 574 N N . SER A 1 76 ? 0.463 2.875 20.206 1.00 87.94 76 SER A N 1
ATOM 575 C CA . SER A 1 76 ? 1.155 1.579 20.249 1.00 87.94 76 SER A CA 1
ATOM 576 C C . SER A 1 76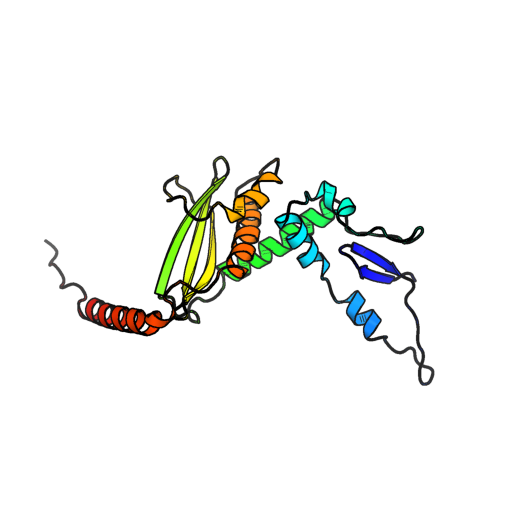 ? 0.391 0.477 19.510 1.00 87.94 76 SER A C 1
ATOM 578 O O . SER A 1 76 ? 1.016 -0.371 18.875 1.00 87.94 76 SER A O 1
ATOM 580 N N . SER A 1 77 ? -0.944 0.479 19.548 1.00 87.88 77 SER A N 1
ATOM 581 C CA . SER A 1 77 ? -1.770 -0.466 18.785 1.00 87.88 77 SER A CA 1
ATOM 582 C C . SER A 1 77 ? -1.665 -0.204 17.281 1.00 87.88 77 SER A C 1
ATOM 584 O O . SER A 1 77 ? -1.365 -1.117 16.511 1.00 87.88 77 SER A O 1
ATOM 586 N N . VAL A 1 78 ? -1.802 1.061 16.878 1.00 89.94 78 VAL A N 1
ATOM 587 C CA . VAL A 1 78 ? -1.706 1.505 15.480 1.00 89.94 78 VAL A CA 1
ATOM 588 C C . VAL A 1 78 ? -0.311 1.238 14.920 1.00 89.94 78 VAL A C 1
ATOM 590 O O . VAL A 1 78 ? -0.174 0.653 13.850 1.00 89.94 78 VAL A O 1
ATOM 593 N N . SER A 1 79 ? 0.735 1.594 15.672 1.00 86.81 79 SER A N 1
ATOM 594 C CA . SER A 1 79 ? 2.125 1.346 15.284 1.00 86.81 79 SER A CA 1
ATOM 595 C C . SER A 1 79 ? 2.396 -0.142 15.070 1.00 86.81 79 SER A C 1
ATOM 597 O O . SER A 1 79 ? 2.984 -0.504 14.056 1.00 86.81 79 SER A O 1
ATOM 599 N N . ARG A 1 80 ? 1.958 -1.018 15.987 1.00 88.25 80 ARG A N 1
ATOM 600 C CA . ARG A 1 80 ? 2.146 -2.472 15.845 1.00 88.25 80 ARG A CA 1
ATOM 601 C C . ARG A 1 80 ? 1.448 -3.027 14.605 1.00 88.25 80 ARG A C 1
ATOM 603 O O . ARG A 1 80 ? 2.048 -3.817 13.887 1.00 88.25 80 ARG A O 1
ATOM 610 N N . ARG A 1 81 ? 0.222 -2.580 14.320 1.00 88.06 81 ARG A N 1
ATOM 611 C CA . ARG A 1 81 ? -0.528 -3.000 13.124 1.00 88.06 81 ARG A CA 1
ATOM 612 C C . ARG A 1 81 ? 0.120 -2.539 11.831 1.00 88.06 81 ARG A C 1
ATOM 614 O O . ARG A 1 81 ? 0.297 -3.345 10.923 1.00 88.06 81 ARG A O 1
ATOM 621 N N . PHE A 1 82 ? 0.515 -1.269 11.771 1.00 87.94 82 PHE A N 1
ATOM 622 C CA . PHE A 1 82 ? 1.241 -0.726 10.627 1.00 87.94 82 PHE A CA 1
ATOM 623 C C . PHE A 1 82 ? 2.510 -1.538 10.362 1.00 87.94 82 PHE A C 1
ATOM 625 O O . PHE A 1 82 ? 2.728 -2.005 9.248 1.00 87.94 82 PHE A O 1
ATOM 632 N N . VAL A 1 83 ? 3.308 -1.770 11.408 1.00 88.12 83 VAL A N 1
ATOM 633 C CA . VAL A 1 83 ? 4.517 -2.597 11.354 1.00 88.12 83 VAL A CA 1
ATOM 634 C C . VAL A 1 83 ? 4.215 -3.996 10.827 1.00 88.12 83 VAL A C 1
ATOM 636 O O . VAL A 1 83 ? 4.845 -4.412 9.863 1.00 88.12 83 VAL A O 1
ATOM 639 N N . ALA A 1 84 ? 3.253 -4.708 11.416 1.00 88.38 84 ALA A N 1
ATOM 640 C CA . ALA A 1 84 ? 2.933 -6.074 11.017 1.00 88.38 84 ALA A CA 1
ATOM 641 C C . ALA A 1 84 ? 2.495 -6.145 9.545 1.00 88.38 84 ALA A C 1
ATOM 643 O O . ALA A 1 84 ? 3.006 -6.963 8.780 1.00 88.38 84 ALA A O 1
ATOM 644 N N . LYS A 1 85 ? 1.598 -5.243 9.123 1.00 88.12 85 LYS A N 1
ATOM 645 C CA . LYS A 1 85 ? 1.062 -5.234 7.758 1.00 88.12 85 LYS A CA 1
ATOM 646 C C . LYS A 1 85 ? 2.121 -4.873 6.720 1.00 88.12 85 LYS A C 1
ATOM 648 O O . LYS A 1 85 ? 2.209 -5.547 5.697 1.00 88.12 85 LYS A O 1
ATOM 653 N N . THR A 1 86 ? 2.920 -3.841 6.981 1.00 86.44 86 THR A N 1
ATOM 654 C CA . THR A 1 86 ? 3.966 -3.392 6.048 1.00 86.44 86 THR A CA 1
ATOM 655 C C . THR A 1 86 ? 5.114 -4.389 5.952 1.00 86.44 86 THR A C 1
ATOM 657 O O . THR A 1 86 ? 5.590 -4.637 4.849 1.00 86.44 86 THR A O 1
ATOM 660 N N . THR A 1 87 ? 5.503 -5.042 7.055 1.00 87.75 87 THR A N 1
ATOM 661 C CA . THR A 1 87 ? 6.460 -6.160 7.015 1.00 87.75 87 THR A CA 1
ATOM 662 C C . THR A 1 87 ? 5.938 -7.298 6.141 1.00 87.75 87 THR A C 1
ATOM 664 O O . THR A 1 87 ? 6.669 -7.793 5.288 1.00 87.75 87 THR A O 1
ATOM 667 N N . ALA A 1 88 ? 4.677 -7.704 6.320 1.00 88.31 88 ALA A N 1
ATOM 668 C CA . ALA A 1 88 ? 4.083 -8.773 5.520 1.00 88.31 88 ALA A CA 1
ATOM 669 C C . ALA A 1 88 ? 4.021 -8.408 4.027 1.00 88.31 88 ALA A C 1
ATOM 671 O O . ALA A 1 88 ? 4.372 -9.227 3.185 1.00 88.31 88 ALA A O 1
ATOM 672 N N . GLN A 1 89 ? 3.634 -7.172 3.694 1.00 86.56 89 GLN A N 1
ATOM 673 C CA . GLN A 1 89 ? 3.611 -6.686 2.310 1.00 86.56 89 GLN A CA 1
ATOM 674 C C . GLN A 1 89 ? 5.004 -6.639 1.680 1.00 86.56 89 GLN A C 1
ATOM 676 O O . GLN A 1 89 ? 5.157 -7.057 0.536 1.00 86.56 89 GLN A O 1
ATOM 681 N N . LEU A 1 90 ? 6.009 -6.156 2.414 1.00 87.50 90 LEU A N 1
ATOM 682 C CA . LEU A 1 90 ? 7.388 -6.109 1.938 1.00 87.50 90 LEU A CA 1
ATOM 683 C C . LEU A 1 90 ? 7.922 -7.519 1.662 1.00 87.50 90 LEU A C 1
ATOM 685 O O . LEU A 1 90 ? 8.434 -7.767 0.575 1.00 87.50 90 LEU A O 1
ATOM 689 N N . ARG A 1 91 ? 7.732 -8.453 2.603 1.00 88.56 91 ARG A N 1
ATOM 690 C CA . ARG A 1 91 ? 8.148 -9.855 2.437 1.00 88.56 91 ARG A CA 1
ATOM 691 C C . ARG A 1 91 ? 7.452 -10.526 1.262 1.00 88.56 91 ARG A C 1
ATOM 693 O O . ARG A 1 91 ? 8.113 -11.164 0.457 1.00 88.56 91 ARG A O 1
ATOM 700 N N . ALA A 1 92 ? 6.137 -10.349 1.142 1.00 88.19 92 ALA A N 1
ATOM 701 C CA . ALA A 1 92 ? 5.371 -10.918 0.038 1.00 88.19 92 ALA A CA 1
ATOM 702 C C . ALA A 1 92 ? 5.865 -10.416 -1.324 1.00 88.19 92 ALA A C 1
ATOM 704 O O . ALA A 1 92 ? 5.840 -11.164 -2.291 1.00 88.19 92 ALA A O 1
ATOM 705 N N . ARG A 1 93 ? 6.321 -9.161 -1.403 1.00 87.50 93 ARG A N 1
ATOM 706 C CA . ARG A 1 93 ? 6.874 -8.590 -2.635 1.00 87.50 93 ARG A CA 1
ATOM 707 C C . ARG A 1 93 ? 8.270 -9.118 -2.933 1.00 87.50 93 ARG A C 1
ATOM 709 O O . ARG A 1 93 ? 8.498 -9.565 -4.043 1.00 87.50 93 ARG A O 1
ATOM 716 N N . GLN A 1 94 ? 9.154 -9.137 -1.938 1.00 85.94 94 GLN A N 1
ATOM 717 C CA . GLN A 1 94 ? 10.512 -9.671 -2.088 1.00 85.94 94 GLN A CA 1
ATOM 718 C C . GLN A 1 94 ? 10.539 -11.167 -2.439 1.00 85.94 94 GLN A C 1
ATOM 720 O O . GLN A 1 94 ? 11.470 -11.610 -3.098 1.00 85.94 94 GLN A O 1
ATOM 725 N N . ALA A 1 95 ? 9.547 -11.937 -1.985 1.00 87.19 95 ALA A N 1
ATOM 726 C CA . ALA A 1 95 ? 9.439 -13.371 -2.249 1.00 87.19 95 ALA A CA 1
ATOM 727 C C . ALA A 1 95 ? 8.561 -13.713 -3.465 1.00 87.19 95 ALA A C 1
ATOM 729 O O . ALA A 1 95 ? 8.367 -14.891 -3.756 1.00 87.19 95 ALA A O 1
ATOM 730 N N . ALA A 1 96 ? 7.974 -12.718 -4.139 1.00 87.38 96 ALA A N 1
ATOM 731 C CA . ALA A 1 96 ? 7.105 -12.980 -5.278 1.00 87.38 96 ALA A CA 1
ATOM 732 C C . ALA A 1 96 ? 7.934 -13.526 -6.456 1.00 87.38 96 ALA A C 1
ATOM 734 O O . ALA A 1 96 ? 8.932 -12.898 -6.820 1.00 87.38 96 ALA A O 1
ATOM 735 N N . PRO A 1 97 ? 7.530 -14.652 -7.074 1.00 85.50 97 PRO A N 1
ATOM 736 C CA . PRO A 1 97 ? 8.194 -15.143 -8.273 1.00 85.50 97 PRO A CA 1
ATOM 737 C C . PRO A 1 97 ? 8.041 -14.122 -9.402 1.00 85.50 97 PRO A C 1
ATOM 739 O O . PRO A 1 97 ? 6.980 -13.516 -9.576 1.00 85.50 97 PRO A O 1
ATOM 742 N N . LEU A 1 98 ? 9.113 -13.934 -10.168 1.00 86.19 98 LEU A N 1
ATOM 743 C CA . LEU A 1 98 ? 9.141 -12.998 -11.292 1.00 86.19 98 LEU A CA 1
ATOM 744 C C . LEU A 1 98 ? 8.737 -13.655 -12.614 1.00 86.19 98 LEU A C 1
ATOM 746 O O . LEU A 1 98 ? 8.421 -12.944 -13.559 1.00 86.19 98 LEU A O 1
ATOM 750 N N . ASP A 1 99 ? 8.682 -14.987 -12.665 1.00 84.00 99 ASP A N 1
ATOM 751 C CA . ASP A 1 99 ? 8.473 -15.768 -13.893 1.00 84.00 99 ASP A CA 1
ATOM 752 C C . ASP A 1 99 ? 7.127 -15.479 -14.577 1.00 84.00 99 ASP A C 1
ATOM 754 O O . ASP A 1 99 ? 6.992 -15.614 -15.789 1.00 84.00 99 ASP A O 1
ATOM 758 N N . GLY A 1 100 ? 6.126 -15.042 -13.805 1.00 81.38 100 GLY A N 1
ATOM 759 C CA . GLY A 1 100 ? 4.819 -14.631 -14.324 1.00 81.38 100 GLY A CA 1
ATOM 760 C C . GLY A 1 100 ? 4.772 -13.202 -14.877 1.00 81.38 100 GLY A C 1
ATOM 761 O O . GLY A 1 100 ? 3.716 -12.769 -15.335 1.00 81.38 100 GLY A O 1
ATOM 762 N N . LEU A 1 101 ? 5.869 -12.444 -14.802 1.00 85.25 101 LEU A N 1
ATOM 763 C CA . LEU A 1 101 ? 5.964 -11.079 -15.307 1.00 85.25 101 LEU A CA 1
ATOM 764 C C . LEU A 1 101 ? 6.849 -11.057 -16.555 1.00 85.25 101 LEU A C 1
ATOM 766 O O . LEU A 1 101 ? 8.062 -11.234 -16.477 1.00 85.25 101 LEU A O 1
ATOM 770 N N . ASP A 1 102 ? 6.249 -10.764 -17.708 1.00 88.94 102 ASP A N 1
ATOM 771 C CA . ASP A 1 102 ? 6.975 -10.521 -18.960 1.00 88.94 102 ASP A CA 1
ATOM 772 C C . ASP A 1 102 ? 7.633 -9.132 -18.910 1.00 88.94 102 ASP A C 1
ATOM 774 O O . ASP A 1 102 ? 7.131 -8.157 -19.471 1.00 88.94 102 ASP A O 1
ATOM 778 N N . LEU A 1 103 ? 8.701 -9.005 -18.118 1.00 88.25 103 LEU A N 1
ATOM 779 C CA . LEU A 1 103 ? 9.378 -7.737 -17.856 1.00 88.25 103 LEU A CA 1
ATOM 780 C C . LEU A 1 103 ? 10.235 -7.304 -19.049 1.00 88.25 103 LEU A C 1
ATOM 782 O O . LEU A 1 103 ? 11.102 -8.033 -19.523 1.00 88.25 103 LEU A O 1
ATOM 786 N N . VAL A 1 104 ? 10.035 -6.062 -19.480 1.00 88.31 104 VAL A N 1
ATOM 787 C CA . VAL A 1 104 ? 10.762 -5.432 -20.592 1.00 88.31 104 VAL A CA 1
ATOM 788 C C . VAL A 1 104 ? 11.835 -4.454 -20.131 1.00 88.31 104 VAL A C 1
ATOM 790 O O . VAL A 1 104 ? 12.774 -4.173 -20.872 1.00 88.31 104 VAL A O 1
ATOM 793 N N . ALA A 1 105 ? 11.689 -3.912 -18.921 1.00 86.50 105 ALA A N 1
ATOM 794 C CA . ALA A 1 105 ? 12.612 -2.951 -18.344 1.00 86.50 105 ALA A CA 1
ATOM 795 C C . ALA A 1 105 ? 12.643 -3.084 -16.821 1.00 86.50 105 ALA A C 1
ATOM 797 O O . ALA A 1 105 ? 11.620 -3.340 -16.181 1.00 86.50 105 ALA A O 1
ATOM 798 N N . LEU A 1 106 ? 13.826 -2.857 -16.256 1.00 88.00 106 LEU A N 1
ATOM 799 C CA . LEU A 1 106 ? 14.076 -2.783 -14.823 1.00 88.00 106 LEU A CA 1
ATOM 800 C C . LEU A 1 106 ? 14.564 -1.374 -14.492 1.00 88.00 106 LEU A C 1
ATOM 802 O O . LEU A 1 106 ? 15.520 -0.888 -15.093 1.00 88.00 106 LEU A O 1
ATOM 806 N N . ILE A 1 107 ? 13.920 -0.740 -13.520 1.00 85.88 107 ILE A N 1
ATOM 807 C CA . ILE A 1 107 ? 14.321 0.545 -12.958 1.00 85.88 107 ILE A CA 1
ATOM 808 C C . ILE A 1 107 ? 14.808 0.290 -11.538 1.00 85.88 107 ILE A C 1
ATOM 810 O O . ILE A 1 107 ? 14.073 -0.254 -10.709 1.00 85.88 107 ILE A O 1
ATOM 814 N N . LEU A 1 108 ? 16.042 0.704 -11.269 1.00 84.38 108 LEU A N 1
ATOM 815 C CA . LEU A 1 108 ? 16.634 0.717 -9.940 1.00 84.38 108 LEU A CA 1
ATOM 816 C C . LEU A 1 108 ? 16.806 2.172 -9.511 1.00 84.38 108 LEU A C 1
ATOM 818 O O . LEU A 1 108 ? 17.437 2.953 -10.218 1.00 84.38 108 LEU A O 1
ATOM 822 N N . ASP A 1 109 ? 16.244 2.521 -8.362 1.00 79.38 109 ASP A N 1
ATOM 823 C CA . ASP A 1 109 ? 16.398 3.837 -7.739 1.00 79.38 109 AS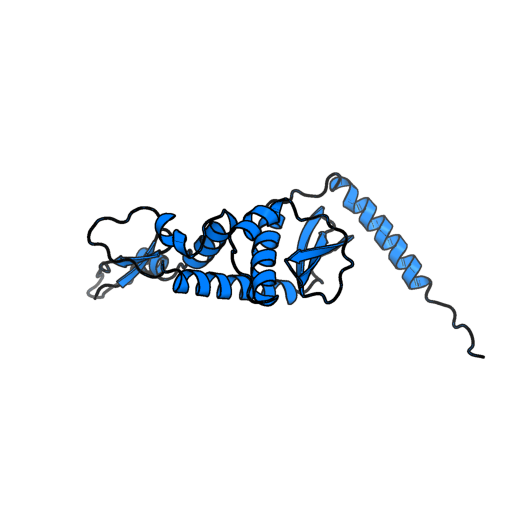P A CA 1
ATOM 824 C C . ASP A 1 109 ? 16.840 3.651 -6.285 1.00 79.38 109 ASP A C 1
ATOM 826 O O . ASP A 1 109 ? 16.521 2.642 -5.654 1.00 79.38 109 ASP A O 1
ATOM 830 N N . GLY A 1 110 ? 17.571 4.614 -5.740 1.00 74.88 110 GLY A N 1
ATOM 831 C CA . GLY A 1 110 ? 17.964 4.637 -4.342 1.00 74.88 110 GLY A CA 1
ATOM 832 C C . GLY A 1 110 ? 17.318 5.794 -3.608 1.00 74.88 110 GLY A C 1
ATOM 833 O O . GLY A 1 110 ? 17.389 6.960 -3.986 1.00 74.88 110 GLY A O 1
ATOM 834 N N . VAL A 1 111 ? 16.696 5.459 -2.488 1.00 77.00 111 VAL A N 1
ATOM 835 C CA . VAL A 1 111 ? 16.015 6.399 -1.618 1.00 77.00 111 VAL A CA 1
ATOM 836 C C . VAL A 1 111 ? 16.879 6.643 -0.391 1.00 77.00 111 VAL A C 1
ATOM 838 O O . VAL A 1 111 ? 16.964 5.792 0.493 1.00 77.00 111 VAL A O 1
ATOM 841 N N . HIS A 1 112 ? 17.452 7.840 -0.300 1.00 74.81 112 HIS A N 1
ATOM 842 C CA . HIS A 1 112 ? 18.225 8.262 0.866 1.00 74.81 112 HIS A CA 1
ATOM 843 C C . HIS A 1 112 ? 17.309 8.792 1.983 1.00 74.81 112 HIS A C 1
ATOM 845 O O . HIS A 1 112 ? 16.371 9.571 1.742 1.00 74.81 112 HIS A O 1
ATOM 851 N N . ILE A 1 113 ? 17.545 8.330 3.216 1.00 72.75 113 ILE A N 1
ATOM 852 C CA . ILE A 1 113 ? 16.887 8.800 4.443 1.00 72.75 113 ILE A CA 1
ATOM 853 C C . ILE A 1 113 ? 17.920 8.833 5.575 1.00 72.75 113 ILE A C 1
ATOM 855 O O . ILE A 1 113 ? 18.243 7.803 6.167 1.00 72.75 113 ILE A O 1
ATOM 859 N N . GLY A 1 114 ? 18.397 10.033 5.916 1.00 75.25 114 GLY A N 1
ATOM 860 C CA . GLY A 1 114 ? 19.524 10.173 6.843 1.00 75.25 114 GLY A CA 1
ATOM 861 C C . GLY A 1 114 ? 20.742 9.418 6.306 1.00 75.25 114 GLY A C 1
ATOM 862 O O . GLY A 1 114 ? 21.049 9.532 5.125 1.00 75.25 114 GLY A O 1
ATOM 863 N N . GLU A 1 115 ? 21.362 8.596 7.150 1.00 74.06 115 GLU A N 1
ATOM 864 C CA . GLU A 1 115 ? 22.536 7.775 6.802 1.00 74.06 115 GLU A CA 1
ATOM 865 C C . GLU A 1 115 ? 22.205 6.475 6.043 1.00 74.06 115 GLU A C 1
ATOM 867 O O . GLU A 1 115 ? 23.105 5.722 5.687 1.00 74.06 115 GLU A O 1
ATOM 872 N N . HIS A 1 116 ? 20.926 6.174 5.794 1.00 74.56 116 HIS A N 1
ATOM 873 C CA . HIS A 1 116 ? 20.530 4.936 5.118 1.00 74.56 116 HIS A CA 1
ATOM 874 C C . HIS A 1 116 ? 20.171 5.191 3.651 1.00 74.56 116 HIS A C 1
ATOM 876 O O . HIS A 1 116 ? 19.446 6.138 3.325 1.00 74.56 116 HIS A O 1
ATOM 882 N N . CYS A 1 117 ? 20.604 4.283 2.778 1.00 78.50 117 CYS A N 1
ATOM 883 C CA . CYS A 1 117 ? 20.180 4.199 1.384 1.00 78.50 117 CYS A CA 1
ATOM 884 C C . CYS A 1 117 ? 19.279 2.972 1.209 1.00 78.50 117 CYS A C 1
ATOM 886 O O . CYS A 1 117 ? 19.619 1.878 1.656 1.00 78.50 117 CYS A O 1
ATOM 888 N N . LEU A 1 118 ? 18.118 3.136 0.578 1.00 81.75 118 LEU A N 1
ATOM 889 C CA . LEU A 1 118 ? 17.225 2.027 0.246 1.00 81.75 118 LEU A CA 1
ATOM 890 C C . LEU A 1 118 ? 17.166 1.848 -1.266 1.00 81.75 118 LEU A C 1
ATOM 892 O O . LEU A 1 118 ? 16.708 2.752 -1.954 1.00 81.75 118 LEU A O 1
ATOM 896 N N . ALA A 1 119 ? 17.545 0.684 -1.778 1.00 83.75 119 ALA A N 1
ATOM 897 C CA . ALA A 1 119 ? 17.346 0.339 -3.179 1.00 83.75 119 ALA A CA 1
ATOM 898 C C . ALA A 1 119 ? 15.883 -0.060 -3.421 1.00 83.75 119 ALA A C 1
ATOM 900 O O . ALA A 1 119 ? 15.325 -0.883 -2.693 1.00 83.75 119 ALA A O 1
ATOM 901 N N . VAL A 1 120 ? 15.265 0.506 -4.451 1.00 85.38 120 VAL A N 1
ATOM 902 C CA . VAL A 1 120 ? 13.911 0.208 -4.920 1.00 85.38 120 VAL A CA 1
ATOM 903 C C . VAL A 1 120 ? 14.017 -0.353 -6.330 1.00 85.38 120 VAL A C 1
ATOM 905 O O . VAL A 1 120 ? 14.596 0.290 -7.201 1.00 85.38 120 VAL A O 1
ATOM 908 N N . ALA A 1 121 ? 13.432 -1.529 -6.560 1.00 88.62 121 ALA A N 1
ATOM 909 C CA . ALA A 1 121 ? 13.323 -2.114 -7.892 1.00 88.62 121 ALA A CA 1
ATOM 910 C C . ALA A 1 121 ? 11.881 -2.046 -8.400 1.00 88.62 121 ALA A C 1
ATOM 912 O O . ALA A 1 121 ? 10.958 -2.570 -7.762 1.00 88.62 121 ALA A O 1
ATOM 913 N N . LEU A 1 122 ? 11.700 -1.434 -9.569 1.00 89.38 122 LEU A N 1
ATOM 914 C CA . LEU A 1 122 ? 10.452 -1.433 -10.326 1.00 89.38 122 LEU A CA 1
ATOM 915 C C . LEU A 1 122 ? 10.663 -2.128 -11.672 1.00 89.38 122 LEU A C 1
ATOM 917 O O . LEU A 1 122 ? 11.647 -1.872 -12.357 1.00 89.38 122 LEU A O 1
ATOM 921 N N . GLY A 1 123 ? 9.725 -2.977 -12.068 1.00 89.56 123 GLY A N 1
ATOM 922 C CA . GLY A 1 123 ? 9.699 -3.611 -13.381 1.00 89.56 123 GLY A CA 1
ATOM 923 C C . GLY A 1 123 ? 8.612 -2.996 -14.246 1.00 89.56 123 GLY A C 1
ATOM 924 O O . GLY A 1 123 ? 7.524 -2.726 -13.744 1.00 89.56 123 GLY A O 1
ATOM 925 N N . ILE A 1 124 ? 8.881 -2.797 -15.531 1.00 89.94 124 ILE A N 1
ATOM 926 C CA . ILE A 1 124 ? 7.849 -2.497 -16.528 1.00 89.94 124 ILE A CA 1
ATOM 927 C C . ILE A 1 124 ? 7.565 -3.794 -17.279 1.00 89.94 124 ILE A C 1
ATOM 929 O O . ILE A 1 124 ? 8.490 -4.408 -17.809 1.00 89.94 124 ILE A O 1
ATOM 933 N N . ALA A 1 125 ? 6.308 -4.222 -17.293 1.00 90.62 125 ALA A N 1
ATOM 934 C CA . ALA A 1 125 ? 5.848 -5.396 -18.018 1.00 90.62 125 ALA A CA 1
ATOM 935 C C . ALA A 1 125 ? 5.550 -5.064 -19.489 1.00 90.62 125 ALA A C 1
ATOM 937 O O . ALA A 1 125 ? 5.378 -3.903 -19.866 1.00 90.62 125 ALA A O 1
ATOM 938 N N . ALA A 1 126 ? 5.490 -6.091 -20.333 1.00 88.88 126 ALA A N 1
ATOM 939 C CA . ALA A 1 126 ? 5.227 -5.978 -21.765 1.00 88.88 126 ALA A CA 1
ATOM 940 C C . ALA A 1 126 ? 3.877 -5.321 -22.099 1.00 88.88 126 ALA A C 1
ATOM 942 O O . ALA A 1 126 ? 3.721 -4.756 -23.175 1.00 88.88 126 ALA A O 1
ATOM 943 N N . ASP A 1 127 ? 2.913 -5.337 -21.178 1.00 88.12 127 ASP A N 1
ATOM 944 C CA . ASP A 1 127 ? 1.635 -4.627 -21.310 1.00 88.12 127 ASP A CA 1
ATOM 945 C C . ASP A 1 127 ? 1.723 -3.129 -20.933 1.00 88.12 127 ASP A C 1
ATOM 947 O O . ASP A 1 127 ? 0.724 -2.401 -20.964 1.00 88.12 127 ASP A O 1
ATOM 951 N N . GLY A 1 128 ? 2.921 -2.660 -20.572 1.00 86.12 128 GLY A N 1
ATOM 952 C CA . GLY A 1 128 ? 3.212 -1.301 -20.137 1.00 86.12 128 GLY A CA 1
ATOM 953 C C . GLY A 1 128 ? 2.878 -1.021 -18.672 1.00 86.12 128 GLY A C 1
ATOM 954 O O . GLY A 1 128 ? 2.942 0.144 -18.270 1.00 86.12 128 GLY A O 1
ATOM 955 N N . GLN A 1 129 ? 2.501 -2.027 -17.875 1.00 89.75 129 GLN A N 1
ATOM 956 C CA . GLN A 1 129 ? 2.256 -1.863 -16.442 1.00 89.75 129 GLN A CA 1
ATOM 957 C C . GLN A 1 129 ? 3.555 -1.816 -15.643 1.00 89.75 129 GLN A C 1
ATOM 959 O O . GLN A 1 129 ? 4.502 -2.556 -15.904 1.00 89.75 129 GLN A O 1
ATOM 964 N N . THR A 1 130 ? 3.577 -0.972 -14.613 1.00 88.06 130 THR A N 1
ATOM 965 C CA . THR A 1 130 ? 4.699 -0.893 -13.674 1.00 88.06 130 THR A CA 1
ATOM 966 C C . THR A 1 130 ? 4.406 -1.734 -12.436 1.00 88.06 130 THR A C 1
ATOM 968 O O . THR A 1 130 ? 3.361 -1.594 -11.804 1.00 88.06 130 THR A O 1
ATOM 971 N N . HIS A 1 131 ? 5.364 -2.564 -12.037 1.00 88.62 131 HIS A N 1
ATOM 972 C CA . HIS A 1 131 ? 5.289 -3.452 -10.886 1.00 88.62 131 HIS A CA 1
ATOM 973 C C . HIS A 1 131 ? 6.388 -3.111 -9.880 1.00 88.62 131 HIS A C 1
ATOM 975 O O . HIS A 1 131 ? 7.559 -3.009 -10.236 1.00 88.62 131 HIS A O 1
ATOM 981 N N . ALA A 1 132 ? 6.034 -2.986 -8.600 1.00 88.31 132 ALA A N 1
ATOM 982 C CA . ALA A 1 132 ? 7.032 -2.978 -7.533 1.00 88.31 132 ALA A CA 1
ATOM 983 C C . ALA A 1 132 ? 7.576 -4.398 -7.331 1.00 88.31 132 ALA A C 1
ATOM 985 O O . ALA A 1 132 ? 6.816 -5.284 -6.926 1.00 88.31 132 ALA A O 1
ATOM 986 N N . LEU A 1 133 ? 8.871 -4.586 -7.595 1.00 89.00 133 LEU A N 1
ATOM 987 C CA . LEU A 1 133 ? 9.552 -5.880 -7.487 1.00 89.00 133 LEU A CA 1
ATOM 988 C C . LEU A 1 133 ? 10.151 -6.082 -6.095 1.00 89.00 133 LEU A C 1
ATOM 990 O O . LEU A 1 133 ? 10.118 -7.179 -5.554 1.00 89.00 133 LEU A O 1
ATOM 994 N N . GLY A 1 134 ? 10.637 -5.013 -5.464 1.00 87.12 134 GLY A N 1
ATOM 995 C CA . GLY A 1 134 ? 11.090 -5.089 -4.081 1.00 87.12 134 GLY A CA 1
ATOM 996 C C . GLY A 1 134 ? 11.837 -3.853 -3.610 1.00 87.12 134 GLY A C 1
ATOM 997 O O . GLY A 1 134 ? 12.040 -2.891 -4.354 1.00 87.12 134 GLY A O 1
ATOM 998 N N . LEU A 1 135 ? 12.181 -3.877 -2.323 1.00 88.12 135 LEU A N 1
ATOM 999 C CA . LEU A 1 135 ? 12.973 -2.848 -1.665 1.00 88.12 135 LEU A CA 1
ATOM 1000 C C . LEU A 1 135 ? 13.999 -3.507 -0.747 1.00 88.12 135 LEU A C 1
ATOM 1002 O O . LEU A 1 135 ? 13.639 -4.420 -0.003 1.00 88.12 135 LEU A O 1
ATOM 1006 N N . TRP A 1 136 ? 15.232 -3.014 -0.749 1.00 86.94 136 TRP A N 1
ATOM 1007 C CA . TRP A 1 136 ? 16.334 -3.537 0.060 1.00 86.94 136 TRP A CA 1
ATOM 1008 C C . TRP A 1 136 ? 17.116 -2.394 0.696 1.00 86.94 136 TRP A C 1
ATOM 1010 O O . TRP A 1 136 ? 17.174 -1.291 0.159 1.00 86.94 136 TRP A O 1
ATOM 1020 N N . GLU A 1 137 ? 17.688 -2.638 1.870 1.00 83.69 137 GLU A N 1
ATOM 1021 C CA . GLU A 1 137 ? 18.632 -1.699 2.474 1.00 83.69 137 GLU A CA 1
ATOM 1022 C C . GLU A 1 137 ? 19.976 -1.853 1.754 1.00 83.69 137 GLU A C 1
ATOM 1024 O O . GLU A 1 137 ? 20.500 -2.961 1.650 1.00 83.69 137 GLU A O 1
ATOM 1029 N N . GLY A 1 138 ? 20.473 -0.760 1.178 1.00 70.44 138 GLY A N 1
ATOM 1030 C CA . GLY A 1 138 ? 21.726 -0.706 0.430 1.00 70.44 138 GLY A CA 1
ATOM 1031 C C . GLY A 1 138 ? 22.878 -0.170 1.280 1.00 70.44 138 GLY A C 1
ATOM 1032 O O . GLY A 1 138 ? 22.663 0.548 2.255 1.00 70.44 138 GLY A O 1
ATOM 1033 N N . ALA A 1 139 ? 24.110 -0.501 0.883 1.00 53.88 139 ALA A N 1
ATOM 1034 C CA . ALA A 1 139 ? 25.328 -0.139 1.613 1.00 53.88 139 ALA A CA 1
ATOM 1035 C C . ALA A 1 139 ? 26.044 1.130 1.097 1.00 53.88 139 ALA A C 1
ATOM 1037 O O . ALA A 1 139 ? 26.985 1.583 1.742 1.00 53.88 139 ALA A O 1
ATOM 1038 N N . THR A 1 140 ? 25.655 1.721 -0.043 1.00 48.62 140 THR A N 1
ATOM 1039 C CA . THR A 1 140 ? 26.461 2.782 -0.685 1.00 48.62 140 THR A CA 1
ATOM 1040 C C . THR A 1 140 ? 25.660 3.888 -1.388 1.00 48.62 140 THR A C 1
ATOM 1042 O O . THR A 1 140 ? 24.558 3.684 -1.893 1.00 48.62 140 THR A O 1
ATOM 1045 N N . LYS A 1 141 ? 26.278 5.082 -1.404 1.00 39.25 141 LYS A N 1
ATOM 1046 C CA . LYS A 1 141 ? 25.778 6.423 -1.784 1.00 39.25 141 LYS A CA 1
ATOM 1047 C C . LYS A 1 141 ? 25.524 6.664 -3.286 1.00 39.25 141 LYS A C 1
ATOM 1049 O O . LYS A 1 141 ? 25.336 7.807 -3.687 1.00 39.25 141 LYS A O 1
ATOM 1054 N N . ASN A 1 142 ? 25.527 5.632 -4.128 1.00 43.94 142 ASN A N 1
ATOM 1055 C CA . ASN A 1 142 ? 25.430 5.809 -5.581 1.00 43.94 142 ASN A CA 1
ATOM 1056 C C . ASN A 1 142 ? 24.074 5.330 -6.086 1.00 43.94 142 ASN A C 1
ATOM 1058 O O . ASN A 1 142 ? 23.936 4.194 -6.536 1.00 43.94 142 ASN A O 1
ATOM 1062 N N . ALA A 1 143 ? 23.072 6.199 -6.012 1.00 41.19 143 ALA A N 1
ATOM 1063 C CA . ALA A 1 143 ? 21.806 5.957 -6.675 1.00 41.19 143 ALA A CA 1
ATOM 1064 C C . ALA A 1 143 ? 21.238 7.247 -7.262 1.00 41.19 143 ALA A C 1
ATOM 1066 O O . ALA A 1 143 ? 21.252 8.294 -6.617 1.00 41.19 143 ALA A O 1
ATOM 1067 N N . ALA A 1 144 ? 20.777 7.148 -8.506 1.00 39.84 144 ALA A N 1
ATOM 1068 C CA . ALA A 1 144 ? 20.209 8.247 -9.265 1.00 39.84 144 ALA A CA 1
ATOM 1069 C C . ALA A 1 144 ? 18.806 8.569 -8.738 1.00 39.84 144 ALA A C 1
ATOM 1071 O O . ALA A 1 144 ? 17.892 7.777 -8.927 1.00 39.84 144 ALA A O 1
ATOM 1072 N N . GLU A 1 145 ? 18.649 9.728 -8.093 1.00 41.03 145 GLU A N 1
ATOM 1073 C CA . GLU A 1 145 ? 17.368 10.212 -7.573 1.00 41.03 145 GLU A CA 1
ATOM 1074 C C . GLU A 1 145 ? 16.335 10.384 -8.697 1.00 41.03 145 GLU A C 1
ATOM 1076 O O . GLU A 1 145 ? 16.460 11.312 -9.495 1.00 41.03 145 GLU A O 1
ATOM 1081 N N . SER A 1 146 ? 15.275 9.562 -8.750 1.00 47.72 146 SER A N 1
ATOM 1082 C CA . SER A 1 146 ? 14.144 9.851 -9.654 1.00 47.72 146 SER A CA 1
ATOM 1083 C C . SER A 1 146 ? 12.809 9.120 -9.358 1.00 47.72 146 SER A C 1
ATOM 1085 O O . SER A 1 146 ? 12.066 8.805 -10.284 1.00 47.72 146 SER A O 1
ATOM 1087 N N . LEU A 1 147 ? 12.406 8.887 -8.101 1.00 49.62 147 LEU A N 1
ATOM 1088 C CA . LEU A 1 147 ? 11.021 8.464 -7.753 1.00 49.62 147 LEU A CA 1
ATOM 1089 C C . LEU A 1 147 ? 10.404 9.239 -6.567 1.00 49.62 147 LEU A C 1
ATOM 1091 O O . LEU A 1 147 ? 9.282 8.961 -6.131 1.00 49.62 147 LEU A O 1
ATOM 1095 N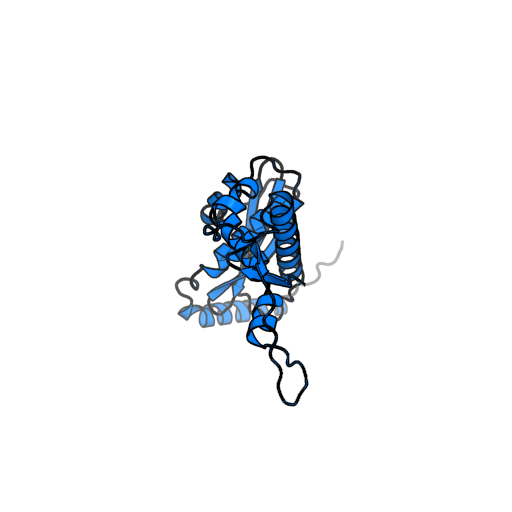 N . LEU A 1 148 ? 11.109 10.228 -6.006 1.00 50.31 148 LEU A N 1
ATOM 1096 C CA . LEU A 1 148 ? 10.830 10.739 -4.655 1.00 50.31 148 LEU A CA 1
ATOM 1097 C C . LEU A 1 148 ? 9.709 11.786 -4.499 1.00 50.31 148 LEU A C 1
ATOM 1099 O O . LEU A 1 148 ? 9.418 12.164 -3.359 1.00 50.31 148 LEU A O 1
ATOM 1103 N N . SER A 1 149 ? 9.037 12.252 -5.558 1.00 51.50 149 SER A N 1
ATOM 1104 C CA . SER A 1 149 ? 7.981 13.270 -5.385 1.00 51.50 149 SER A CA 1
ATOM 1105 C C . SER A 1 149 ? 6.778 12.727 -4.594 1.00 51.50 149 SER A C 1
ATOM 1107 O O . SER A 1 149 ? 6.323 13.367 -3.646 1.00 51.50 149 SER A O 1
ATOM 1109 N N . ARG A 1 150 ? 6.322 11.498 -4.889 1.00 54.69 150 ARG A N 1
ATOM 1110 C CA . ARG A 1 150 ? 5.137 10.890 -4.247 1.00 54.69 150 ARG A CA 1
ATOM 1111 C C . ARG A 1 150 ? 5.397 10.297 -2.858 1.00 54.69 150 ARG A C 1
ATOM 1113 O O . ARG A 1 150 ? 4.482 10.254 -2.041 1.00 54.69 150 ARG A O 1
ATOM 1120 N N . THR A 1 151 ? 6.628 9.887 -2.537 1.00 58.66 151 THR A N 1
ATOM 1121 C CA . THR A 1 151 ? 6.948 9.329 -1.203 1.00 58.66 151 THR A CA 1
ATOM 1122 C C . THR A 1 151 ? 7.234 10.407 -0.149 1.00 58.66 151 THR A C 1
ATOM 1124 O O . THR A 1 151 ? 7.181 10.128 1.053 1.00 58.66 151 THR A O 1
ATOM 1127 N N . ARG A 1 152 ? 7.471 11.664 -0.556 1.00 61.25 152 ARG A N 1
ATOM 1128 C CA . ARG A 1 152 ? 7.791 12.797 0.336 1.00 61.25 152 ARG A CA 1
ATOM 1129 C C . ARG A 1 152 ? 6.733 13.034 1.423 1.00 61.25 152 ARG A C 1
ATOM 1131 O O . ARG A 1 152 ? 7.085 13.283 2.578 1.00 61.25 152 ARG A O 1
ATOM 1138 N N . HIS A 1 153 ? 5.447 12.905 1.092 1.00 61.81 153 HIS A N 1
ATOM 1139 C CA . HIS A 1 153 ? 4.347 13.127 2.043 1.00 61.81 153 HIS A CA 1
ATOM 1140 C C . HIS A 1 153 ? 4.281 12.086 3.164 1.00 61.81 153 HIS A C 1
ATOM 1142 O O . HIS A 1 153 ? 3.780 12.392 4.248 1.00 61.81 153 HIS A O 1
ATOM 1148 N N . VAL A 1 154 ? 4.824 10.892 2.919 1.00 63.03 154 VAL A N 1
ATOM 1149 C CA . VAL A 1 154 ? 4.915 9.803 3.894 1.00 63.03 154 VAL A CA 1
ATOM 1150 C C . VAL A 1 154 ? 6.091 10.046 4.844 1.00 63.03 154 VAL A C 1
ATOM 1152 O O . VAL A 1 154 ? 5.948 9.935 6.063 1.00 63.03 154 VAL A O 1
ATOM 1155 N N . LYS A 1 155 ? 7.241 10.470 4.298 1.00 66.44 155 LYS A N 1
ATOM 1156 C CA . LYS A 1 155 ? 8.473 10.726 5.064 1.00 66.44 155 LYS A CA 1
ATOM 1157 C C . LYS A 1 155 ? 8.293 11.807 6.140 1.00 66.44 155 LYS A C 1
ATOM 1159 O O . LYS A 1 155 ? 8.797 11.643 7.249 1.00 66.44 155 LYS A O 1
ATOM 1164 N N . ARG A 1 156 ? 7.541 12.881 5.854 1.00 66.88 156 ARG A N 1
ATOM 1165 C CA . ARG A 1 156 ? 7.410 14.059 6.745 1.00 66.88 156 ARG A CA 1
ATOM 1166 C C . ARG A 1 156 ? 6.794 13.763 8.122 1.00 66.88 156 ARG A C 1
ATOM 1168 O O . ARG A 1 156 ? 7.000 14.522 9.064 1.00 66.88 156 ARG A O 1
ATOM 1175 N N . ASN A 1 157 ? 6.027 12.680 8.256 1.00 67.44 157 ASN A N 1
ATOM 1176 C CA . ASN A 1 157 ? 5.292 12.391 9.496 1.00 67.44 157 ASN A CA 1
ATOM 1177 C C . ASN A 1 157 ? 6.137 11.615 10.515 1.00 67.44 157 ASN A C 1
ATOM 1179 O O . ASN A 1 157 ? 5.789 11.555 11.704 1.00 67.44 157 ASN A O 1
ATOM 1183 N N . VAL A 1 158 ? 7.249 11.024 10.067 1.00 70.44 158 VAL A N 1
ATOM 1184 C CA . VAL A 1 158 ? 8.161 10.251 10.908 1.00 70.44 158 VAL A CA 1
ATOM 1185 C C . VAL A 1 158 ? 9.221 11.184 11.484 1.00 70.44 158 VAL A C 1
ATOM 1187 O O . VAL A 1 158 ? 10.185 11.548 10.826 1.00 70.44 158 VAL A O 1
ATOM 1190 N N . LYS A 1 159 ? 9.045 11.563 12.755 1.00 68.81 159 LYS A N 1
ATOM 1191 C CA . LYS A 1 159 ? 9.966 12.484 13.445 1.00 68.81 159 LYS A CA 1
ATOM 1192 C C . LYS A 1 159 ? 11.285 11.843 13.897 1.00 68.81 159 LYS A C 1
ATOM 1194 O O . LYS A 1 159 ? 12.241 12.561 14.146 1.00 68.81 159 LYS A O 1
ATOM 1199 N N . ARG A 1 160 ? 11.319 10.522 14.104 1.00 73.44 160 ARG A N 1
ATOM 1200 C CA . ARG A 1 160 ? 12.501 9.790 14.597 1.00 73.44 160 ARG A CA 1
ATOM 1201 C C . ARG A 1 160 ? 12.588 8.434 13.911 1.00 73.44 160 ARG A C 1
ATOM 1203 O O . ARG A 1 160 ? 11.761 7.561 14.185 1.00 73.44 160 ARG A O 1
ATOM 1210 N N . TRP A 1 161 ? 13.575 8.270 13.042 1.00 79.06 161 TRP A N 1
ATOM 1211 C CA . TRP A 1 161 ? 13.896 6.986 12.432 1.00 79.06 161 TRP A CA 1
ATOM 1212 C C . TRP A 1 161 ? 14.719 6.144 13.408 1.00 79.06 161 TRP A C 1
ATOM 1214 O O . TRP A 1 161 ? 15.561 6.676 14.122 1.00 79.06 161 TRP A O 1
ATOM 1224 N N . ARG A 1 162 ? 14.434 4.841 13.488 1.00 76.38 162 ARG A N 1
ATOM 1225 C CA . ARG A 1 162 ? 15.078 3.915 14.441 1.00 76.38 162 ARG A CA 1
ATOM 1226 C C . ARG A 1 162 ? 15.863 2.790 13.750 1.00 76.38 162 ARG A C 1
ATOM 1228 O O . ARG A 1 162 ? 16.043 1.735 14.342 1.00 76.38 162 ARG A O 1
ATOM 1235 N N . GLY A 1 163 ? 16.244 2.994 12.488 1.00 79.44 163 GLY A N 1
ATOM 1236 C CA . GLY A 1 163 ? 16.996 2.034 11.671 1.00 79.44 163 GLY A CA 1
ATOM 1237 C C . GLY A 1 163 ? 16.340 1.710 10.326 1.00 79.44 163 GLY A C 1
ATOM 1238 O O . GLY A 1 163 ? 15.151 1.991 10.109 1.00 79.44 163 GLY A O 1
ATOM 1239 N N . GLY A 1 164 ? 17.112 1.083 9.437 1.00 78.56 164 GLY A N 1
ATOM 1240 C CA . GLY A 1 164 ? 16.744 0.837 8.042 1.00 78.56 164 GLY A CA 1
ATOM 1241 C C . GLY A 1 164 ? 15.487 -0.005 7.857 1.00 78.56 164 GLY A C 1
ATOM 1242 O O . GLY A 1 164 ? 14.643 0.327 7.033 1.00 78.56 164 GLY A O 1
ATOM 1243 N N . GLN A 1 165 ? 15.226 -0.988 8.723 1.00 81.81 165 GLN A N 1
ATOM 1244 C CA . GLN A 1 165 ? 13.973 -1.761 8.689 1.00 81.81 165 GLN A CA 1
ATOM 1245 C C . GLN A 1 165 ? 12.716 -0.908 8.919 1.00 81.81 165 GLN A C 1
ATOM 1247 O O . GLN A 1 165 ? 11.639 -1.186 8.386 1.00 81.81 165 GLN A O 1
ATOM 1252 N N . MET A 1 166 ? 12.798 0.147 9.736 1.00 84.19 166 MET A N 1
ATOM 1253 C CA . MET A 1 166 ? 11.690 1.095 9.862 1.00 84.19 166 MET A CA 1
ATOM 1254 C C . MET A 1 166 ? 11.521 1.901 8.574 1.00 84.19 166 MET A C 1
ATOM 1256 O O . MET A 1 166 ? 10.392 2.070 8.120 1.00 84.19 166 MET A O 1
ATOM 1260 N N . MET A 1 167 ? 12.621 2.344 7.975 1.00 82.56 167 MET A N 1
ATOM 1261 C CA . MET A 1 167 ? 12.615 3.104 6.727 1.00 82.56 167 MET A CA 1
ATOM 1262 C C . MET A 1 167 ? 12.070 2.276 5.560 1.00 82.56 167 MET A C 1
ATOM 1264 O O . MET A 1 167 ? 11.137 2.723 4.899 1.00 82.56 167 MET A O 1
ATOM 1268 N N . LEU A 1 168 ? 12.549 1.041 5.389 1.00 84.44 168 LEU A N 1
ATOM 1269 C CA . LEU A 1 168 ? 12.075 0.081 4.392 1.00 84.44 168 LEU A CA 1
ATOM 1270 C C . LEU A 1 168 ? 10.565 -0.087 4.435 1.00 84.44 168 LEU A C 1
ATOM 1272 O O . LEU A 1 168 ? 9.921 -0.014 3.401 1.00 84.44 168 LEU A O 1
ATOM 1276 N N . ARG A 1 169 ? 9.971 -0.249 5.619 1.00 87.00 169 ARG A N 1
ATOM 1277 C CA . ARG A 1 169 ? 8.515 -0.416 5.750 1.00 87.00 169 ARG A CA 1
ATOM 1278 C C . ARG A 1 169 ? 7.731 0.816 5.314 1.00 87.00 169 ARG A C 1
ATOM 1280 O O . ARG A 1 169 ? 6.712 0.684 4.643 1.00 87.00 169 ARG A O 1
ATOM 1287 N N . TRP A 1 170 ? 8.199 2.006 5.686 1.00 84.19 170 TRP A N 1
ATOM 1288 C CA . TRP A 1 170 ? 7.550 3.261 5.306 1.00 84.19 170 TRP A CA 1
ATOM 1289 C C . TRP A 1 170 ? 7.708 3.566 3.815 1.00 84.19 170 TRP A C 1
ATOM 1291 O O . TRP A 1 170 ? 6.739 3.968 3.172 1.00 84.19 170 TRP A O 1
ATOM 1301 N N . VAL A 1 171 ? 8.896 3.335 3.252 1.00 82.25 171 VAL A N 1
ATOM 1302 C CA . VAL A 1 171 ? 9.141 3.512 1.816 1.00 82.25 171 VAL A CA 1
ATOM 1303 C C . VAL A 1 171 ? 8.408 2.445 1.013 1.00 82.25 171 VAL A C 1
ATOM 1305 O O . VAL A 1 171 ? 7.758 2.793 0.038 1.00 82.25 171 VAL A O 1
ATOM 1308 N N . ALA A 1 172 ? 8.389 1.188 1.459 1.00 83.94 172 ALA A N 1
ATOM 1309 C CA . ALA A 1 172 ? 7.630 0.119 0.819 1.00 83.94 172 ALA A CA 1
ATOM 1310 C C . ALA A 1 172 ? 6.137 0.433 0.798 1.00 83.94 172 ALA A C 1
ATOM 1312 O O . ALA A 1 172 ? 5.521 0.340 -0.255 1.00 83.94 172 ALA A O 1
ATOM 1313 N N . ALA A 1 173 ? 5.555 0.866 1.921 1.00 83.94 173 ALA A N 1
ATOM 1314 C CA . ALA A 1 173 ? 4.154 1.278 1.953 1.00 83.94 173 ALA A CA 1
ATOM 1315 C C . ALA A 1 173 ? 3.876 2.412 0.949 1.00 83.94 173 ALA A C 1
ATOM 1317 O O . ALA A 1 173 ? 2.904 2.343 0.203 1.00 83.94 173 ALA A O 1
ATOM 1318 N N . GLY A 1 174 ? 4.753 3.422 0.893 1.00 81.88 174 GLY A N 1
ATOM 1319 C CA . GLY A 1 174 ? 4.629 4.540 -0.044 1.00 81.88 174 GLY A CA 1
ATOM 1320 C C . GLY A 1 174 ? 4.778 4.133 -1.512 1.00 81.88 174 GLY A C 1
ATOM 1321 O O . GLY A 1 174 ? 3.974 4.548 -2.338 1.00 81.88 174 GLY A O 1
ATOM 1322 N N . VAL A 1 175 ? 5.772 3.306 -1.843 1.00 81.56 175 VAL A N 1
ATOM 1323 C CA . VAL A 1 175 ? 6.023 2.807 -3.206 1.00 81.56 175 VAL A CA 1
ATOM 1324 C C . VAL A 1 175 ? 4.888 1.893 -3.661 1.00 81.56 175 VAL A C 1
ATOM 1326 O O . VAL A 1 175 ? 4.371 2.063 -4.761 1.00 81.56 175 VAL A O 1
ATOM 1329 N N . LEU A 1 176 ? 4.453 0.962 -2.807 1.00 81.75 176 LEU A N 1
ATOM 1330 C CA . LEU A 1 176 ? 3.349 0.053 -3.116 1.00 81.75 176 LEU A CA 1
ATOM 1331 C C . LEU A 1 176 ? 2.031 0.792 -3.330 1.00 81.75 176 LEU A C 1
ATOM 1333 O O . LEU A 1 176 ? 1.221 0.340 -4.134 1.00 81.75 176 LEU A O 1
ATOM 1337 N N . GLU A 1 177 ? 1.806 1.906 -2.636 1.00 81.50 177 GLU A N 1
ATOM 1338 C CA . GLU A 1 177 ? 0.652 2.758 -2.904 1.00 81.50 177 GLU A CA 1
ATOM 1339 C C . GLU A 1 177 ? 0.827 3.569 -4.190 1.00 81.50 177 GLU A C 1
ATOM 1341 O O . GLU A 1 177 ? -0.077 3.610 -5.019 1.00 81.50 177 GLU A O 1
ATOM 1346 N N . ALA A 1 178 ? 2.004 4.164 -4.401 1.00 78.81 178 ALA A N 1
ATOM 1347 C CA . ALA A 1 178 ? 2.280 4.980 -5.578 1.00 78.81 178 ALA A CA 1
ATOM 1348 C C . ALA A 1 178 ? 2.102 4.197 -6.888 1.00 78.81 178 ALA A C 1
ATOM 1350 O O . ALA A 1 178 ? 1.506 4.732 -7.824 1.00 78.81 178 ALA A O 1
ATOM 1351 N N . VAL A 1 179 ? 2.559 2.939 -6.925 1.00 81.50 179 VAL A N 1
ATOM 1352 C CA . VAL A 1 179 ? 2.460 2.056 -8.099 1.00 81.50 179 VAL A CA 1
ATOM 1353 C C . VAL A 1 179 ? 1.009 1.768 -8.490 1.00 81.50 179 VAL A C 1
ATOM 1355 O O . VAL A 1 179 ? 0.715 1.706 -9.678 1.00 81.50 179 VAL A O 1
ATOM 1358 N N . LYS A 1 180 ? 0.069 1.684 -7.537 1.00 80.06 180 LYS A N 1
ATOM 1359 C CA . LYS A 1 180 ? -1.364 1.508 -7.861 1.00 80.06 180 LYS A CA 1
ATOM 1360 C C . LYS A 1 180 ? -1.936 2.675 -8.667 1.00 80.06 180 LYS A C 1
ATOM 1362 O O . LYS A 1 180 ? -2.910 2.501 -9.386 1.00 80.06 180 LYS A O 1
ATOM 1367 N N . GLY A 1 181 ? -1.362 3.866 -8.503 1.00 77.81 181 GLY A N 1
ATOM 1368 C CA . GLY A 1 181 ? -1.766 5.081 -9.201 1.00 77.81 181 GLY A CA 1
ATOM 1369 C C . GLY A 1 181 ? -0.898 5.411 -10.414 1.00 77.81 181 GLY A C 1
ATOM 1370 O O . GLY A 1 181 ? -0.945 6.554 -10.879 1.00 77.81 181 GLY A O 1
ATOM 1371 N N . PHE A 1 182 ? -0.044 4.492 -10.873 1.00 81.50 182 PHE A N 1
ATOM 1372 C CA . PHE A 1 182 ? 0.685 4.653 -12.126 1.00 81.50 182 PHE A CA 1
ATOM 1373 C C . PHE A 1 182 ? -0.216 4.254 -13.289 1.00 81.50 182 PHE A C 1
ATOM 1375 O O . PHE A 1 182 ? -0.902 3.237 -13.255 1.00 81.50 182 PHE A O 1
ATOM 1382 N N . ARG A 1 183 ? -0.237 5.101 -14.319 1.00 82.94 183 ARG A N 1
ATOM 1383 C CA . ARG A 1 183 ? -0.848 4.744 -15.598 1.00 82.94 183 ARG A CA 1
ATOM 1384 C C . ARG A 1 183 ? 0.130 3.866 -16.371 1.00 82.94 183 ARG A C 1
ATOM 1386 O O . ARG A 1 183 ? 1.332 3.909 -16.104 1.00 82.94 183 ARG A O 1
ATOM 1393 N N . ARG A 1 184 ? -0.388 3.120 -17.347 1.00 85.69 184 ARG A N 1
ATOM 1394 C CA . ARG A 1 184 ? 0.454 2.421 -18.321 1.00 85.69 184 ARG A CA 1
ATOM 1395 C C . ARG A 1 184 ? 1.441 3.389 -18.962 1.00 85.69 184 ARG A C 1
ATOM 1397 O O . ARG A 1 184 ? 1.123 4.570 -19.139 1.00 85.69 184 ARG A O 1
ATOM 1404 N N . LEU A 1 185 ? 2.610 2.867 -19.317 1.00 83.44 185 LEU A N 1
ATOM 1405 C CA . LEU A 1 185 ? 3.643 3.626 -20.005 1.00 83.44 185 LEU A CA 1
ATOM 1406 C C . LEU A 1 185 ? 3.064 4.322 -21.249 1.00 83.44 185 LEU A C 1
ATOM 1408 O O . LEU A 1 185 ? 2.308 3.734 -22.028 1.00 83.44 185 LEU A O 1
ATOM 1412 N N . THR A 1 186 ? 3.407 5.592 -21.443 1.00 78.06 186 THR A N 1
ATOM 1413 C CA . THR A 1 186 ? 3.056 6.309 -22.673 1.00 78.06 186 THR A CA 1
ATOM 1414 C C . THR A 1 186 ? 3.657 5.574 -23.871 1.00 78.06 186 THR A C 1
ATOM 1416 O O . THR A 1 186 ? 4.823 5.197 -23.834 1.00 78.06 186 THR A O 1
ATOM 1419 N N . GLY A 1 187 ? 2.859 5.340 -24.917 1.00 80.00 187 GLY A N 1
ATOM 1420 C CA . GLY A 1 187 ? 3.284 4.520 -26.056 1.00 80.00 187 GLY A CA 1
ATOM 1421 C C . GLY A 1 187 ? 3.210 3.009 -25.807 1.00 80.00 187 GLY A C 1
ATOM 1422 O O . GLY A 1 187 ? 3.755 2.248 -26.598 1.00 80.00 187 GLY A O 1
ATOM 1423 N N . HIS A 1 188 ? 2.515 2.540 -24.754 1.00 83.88 188 HIS A N 1
ATOM 1424 C CA . HIS A 1 188 ? 2.409 1.097 -24.487 1.00 83.88 188 HIS A CA 1
ATOM 1425 C C . HIS A 1 188 ? 1.821 0.277 -25.655 1.00 83.88 188 HIS A C 1
ATOM 1427 O O . HIS A 1 188 ? 2.046 -0.925 -25.730 1.00 83.88 188 HIS A O 1
ATOM 1433 N N . ALA A 1 189 ? 1.085 0.913 -26.572 1.00 85.62 189 ALA A N 1
ATOM 1434 C CA . ALA A 1 189 ? 0.567 0.269 -27.777 1.00 85.62 189 ALA A CA 1
ATOM 1435 C C . ALA A 1 189 ? 1.685 -0.274 -28.690 1.00 85.62 189 ALA A C 1
ATOM 1437 O O . ALA A 1 189 ? 1.498 -1.301 -29.334 1.00 85.62 189 ALA A O 1
ATOM 1438 N N . ASP A 1 190 ? 2.865 0.356 -28.688 1.00 87.88 190 ASP A N 1
ATOM 1439 C CA . ASP A 1 190 ? 4.034 -0.077 -29.463 1.00 87.88 190 ASP A CA 1
ATOM 1440 C C . ASP A 1 190 ? 4.890 -1.124 -28.725 1.00 87.88 190 ASP A C 1
ATOM 1442 O O . ASP A 1 190 ? 5.877 -1.633 -29.268 1.00 87.88 190 ASP A O 1
ATOM 1446 N N . MET A 1 191 ? 4.523 -1.491 -27.492 1.00 87.00 191 MET A N 1
ATOM 1447 C CA . MET A 1 191 ? 5.268 -2.464 -26.690 1.00 87.00 191 MET A CA 1
ATOM 1448 C C . MET A 1 191 ? 5.458 -3.818 -27.365 1.00 87.00 191 MET A C 1
ATOM 1450 O O . MET A 1 191 ? 6.578 -4.322 -27.297 1.00 87.00 191 MET A O 1
ATOM 1454 N N . PRO A 1 192 ? 4.470 -4.411 -28.065 1.00 87.69 192 PRO A N 1
ATOM 1455 C CA . PRO A 1 192 ? 4.687 -5.673 -28.768 1.00 87.69 192 PRO A CA 1
ATOM 1456 C C . PRO A 1 192 ? 5.833 -5.588 -29.782 1.00 87.69 192 PRO A C 1
ATOM 1458 O O . PRO A 1 192 ? 6.630 -6.520 -29.901 1.00 87.69 192 PRO A O 1
ATOM 1461 N N . ARG A 1 193 ? 5.978 -4.442 -30.462 1.00 87.94 193 ARG A N 1
ATOM 1462 C CA . ARG A 1 193 ? 7.072 -4.196 -31.409 1.00 87.94 193 ARG A CA 1
ATOM 1463 C C . ARG A 1 193 ? 8.417 -4.099 -30.693 1.00 87.94 193 ARG A C 1
ATOM 1465 O O . ARG A 1 193 ? 9.393 -4.697 -31.149 1.00 87.94 193 ARG A O 1
ATOM 1472 N N . LEU A 1 194 ? 8.474 -3.386 -29.567 1.00 83.88 194 LEU A N 1
ATOM 1473 C CA . LEU A 1 194 ? 9.678 -3.305 -28.736 1.00 83.88 194 LEU A CA 1
ATOM 1474 C C . LEU A 1 194 ? 10.070 -4.682 -28.185 1.00 83.88 194 LEU A C 1
ATOM 1476 O O . LEU A 1 194 ? 11.226 -5.080 -28.300 1.00 83.88 194 LEU A O 1
ATOM 1480 N N . VAL A 1 195 ? 9.112 -5.431 -27.638 1.00 86.56 195 VAL A N 1
ATOM 1481 C CA . VAL A 1 195 ? 9.301 -6.785 -27.102 1.00 86.56 195 VAL A CA 1
ATOM 1482 C C . VAL A 1 195 ? 9.834 -7.718 -28.182 1.00 86.56 195 VAL A C 1
ATOM 1484 O O . VAL A 1 195 ? 10.830 -8.403 -27.957 1.00 86.56 195 VAL A O 1
ATOM 1487 N N . ALA A 1 196 ? 9.230 -7.716 -29.373 1.00 86.19 196 ALA A N 1
ATOM 1488 C CA . ALA A 1 196 ? 9.699 -8.515 -30.501 1.00 86.19 196 ALA A CA 1
ATOM 1489 C C . ALA A 1 196 ? 11.148 -8.162 -30.879 1.00 86.19 196 ALA A C 1
ATOM 1491 O O . ALA A 1 196 ? 11.982 -9.054 -31.045 1.00 86.19 196 ALA A O 1
ATOM 1492 N N . ALA A 1 197 ? 11.482 -6.869 -30.939 1.00 86.62 197 ALA A N 1
ATOM 1493 C CA . ALA A 1 197 ? 12.840 -6.413 -31.226 1.00 86.62 197 ALA A CA 1
ATOM 1494 C C . ALA A 1 197 ? 13.846 -6.816 -30.130 1.00 86.62 197 ALA A C 1
ATOM 1496 O O . ALA A 1 197 ? 14.960 -7.246 -30.442 1.00 86.62 197 ALA A O 1
ATOM 1497 N N . LEU A 1 198 ? 13.467 -6.710 -28.853 1.00 85.31 198 LEU A N 1
ATOM 1498 C CA . LEU A 1 198 ? 14.297 -7.114 -27.717 1.00 85.31 198 LEU A CA 1
ATOM 1499 C C . LEU A 1 198 ? 14.522 -8.628 -27.694 1.00 85.31 198 LEU A C 1
ATOM 1501 O O . LEU A 1 198 ? 15.666 -9.055 -27.560 1.00 85.31 198 LEU A O 1
ATOM 1505 N N . ARG A 1 199 ? 13.481 -9.441 -27.910 1.00 84.88 199 ARG A N 1
ATOM 1506 C CA . ARG A 1 199 ? 13.594 -10.908 -28.002 1.00 84.88 199 ARG A CA 1
ATOM 1507 C C . ARG A 1 199 ? 14.484 -11.328 -29.168 1.00 84.88 199 ARG A C 1
ATOM 1509 O O . ARG A 1 199 ? 15.406 -12.117 -28.980 1.00 84.88 199 ARG A O 1
ATOM 1516 N N . ALA A 1 200 ? 14.299 -10.721 -30.341 1.00 82.50 200 ALA A N 1
ATOM 1517 C CA . ALA A 1 200 ? 15.150 -10.967 -31.503 1.00 82.50 200 ALA A CA 1
ATOM 1518 C C . ALA A 1 200 ? 16.625 -10.592 -31.255 1.00 82.50 200 ALA A C 1
ATOM 1520 O O . ALA A 1 200 ? 17.521 -11.223 -31.815 1.00 82.50 200 ALA A O 1
ATOM 1521 N N . ARG A 1 201 ? 16.904 -9.580 -30.422 1.00 78.62 201 ARG A N 1
ATOM 1522 C CA . ARG A 1 201 ? 18.269 -9.228 -29.986 1.00 78.62 201 ARG A CA 1
ATOM 1523 C C . ARG A 1 201 ? 18.806 -10.172 -28.908 1.00 78.62 201 ARG A C 1
ATOM 1525 O O . ARG A 1 201 ? 19.986 -10.512 -28.952 1.00 78.62 201 ARG A O 1
ATOM 1532 N N . GLY A 1 202 ? 17.964 -10.599 -27.970 1.00 74.38 202 GLY A N 1
ATOM 1533 C CA . GLY A 1 202 ? 18.305 -11.557 -26.918 1.00 74.38 202 GLY A CA 1
ATOM 1534 C C . GLY A 1 202 ? 18.740 -12.899 -27.498 1.00 74.38 202 GLY A C 1
ATOM 1535 O O . GLY A 1 202 ? 19.832 -13.365 -27.184 1.00 74.38 202 GLY A O 1
ATOM 1536 N N . CYS A 1 203 ? 17.970 -13.447 -28.444 1.00 63.03 203 CYS A N 1
ATOM 1537 C CA . CYS A 1 203 ? 18.340 -14.669 -29.163 1.00 63.03 203 CYS A CA 1
ATOM 1538 C C . CYS A 1 203 ? 19.697 -14.538 -29.872 1.00 63.03 203 CYS A C 1
ATOM 1540 O O . CYS A 1 203 ? 20.513 -15.448 -29.769 1.00 63.03 203 CYS A O 1
ATOM 1542 N N . ARG A 1 204 ? 19.985 -13.391 -30.510 1.00 61.41 204 ARG A N 1
ATOM 1543 C CA . ARG A 1 204 ? 21.286 -13.136 -31.164 1.00 61.41 204 ARG A CA 1
ATOM 1544 C C . ARG A 1 204 ? 22.454 -13.035 -30.180 1.00 61.41 204 ARG A C 1
ATOM 1546 O O . ARG A 1 204 ? 23.562 -13.432 -30.519 1.00 61.41 204 ARG A O 1
ATOM 1553 N N . ARG A 1 205 ? 22.236 -12.481 -28.981 1.00 61.84 205 ARG A N 1
ATOM 1554 C CA . ARG A 1 205 ? 23.266 -12.412 -27.928 1.00 61.84 205 ARG A CA 1
ATOM 1555 C C . ARG A 1 205 ? 23.524 -13.778 -27.297 1.00 61.84 205 ARG A C 1
ATOM 1557 O O . ARG A 1 205 ? 24.680 -14.119 -27.086 1.00 61.84 205 ARG A O 1
ATOM 1564 N N . CYS A 1 206 ? 22.481 -14.565 -27.043 1.00 52.16 206 CYS A N 1
ATOM 1565 C CA . CYS A 1 206 ? 22.624 -15.925 -26.521 1.00 52.16 206 CYS A CA 1
ATOM 1566 C C . CYS A 1 206 ? 23.277 -16.872 -27.540 1.00 52.16 206 CYS A C 1
ATOM 1568 O O . CYS A 1 206 ? 24.079 -17.712 -27.147 1.00 52.16 206 CYS A O 1
ATOM 1570 N N . SER A 1 207 ? 23.018 -16.700 -28.842 1.00 54.94 207 SER A N 1
ATOM 1571 C CA . SER A 1 207 ? 23.701 -17.460 -29.900 1.00 54.94 207 SER A CA 1
ATOM 1572 C C . SER A 1 207 ? 25.148 -17.014 -30.156 1.00 54.94 207 SER A C 1
ATOM 1574 O O . SER A 1 207 ? 25.854 -17.664 -30.918 1.00 54.94 207 SER A O 1
ATOM 1576 N N . ALA A 1 208 ? 25.594 -15.904 -29.557 1.00 58.03 208 ALA A N 1
ATOM 1577 C CA . ALA A 1 208 ? 26.934 -15.334 -29.711 1.00 58.03 208 ALA A CA 1
ATOM 1578 C C . ALA A 1 208 ? 27.785 -15.461 -28.429 1.00 58.03 208 ALA A C 1
ATOM 1580 O O . ALA A 1 208 ? 28.598 -14.581 -28.137 1.00 58.03 208 ALA A O 1
ATOM 1581 N N . ALA A 1 209 ? 27.589 -16.532 -27.647 1.00 49.53 209 ALA A N 1
ATOM 1582 C CA . ALA A 1 209 ? 28.411 -16.845 -26.474 1.00 49.53 209 ALA A CA 1
ATOM 1583 C C . ALA A 1 209 ? 29.927 -16.805 -26.807 1.00 49.53 209 ALA A C 1
ATOM 1585 O O . ALA A 1 209 ? 30.319 -17.083 -27.946 1.00 49.53 209 ALA A O 1
ATOM 1586 N N . PRO A 1 210 ? 30.791 -16.404 -25.855 1.00 50.06 210 PRO A N 1
ATOM 1587 C CA . PRO A 1 210 ? 32.149 -15.962 -26.155 1.00 50.06 210 PRO A CA 1
ATOM 1588 C C . PRO A 1 210 ? 33.031 -17.127 -26.618 1.00 50.06 210 PRO A C 1
ATOM 1590 O O . PRO A 1 210 ? 33.081 -18.169 -25.973 1.00 50.06 210 PRO A O 1
ATOM 1593 N N . ARG A 1 211 ? 33.770 -16.929 -27.721 1.00 56.22 211 ARG A N 1
ATOM 1594 C CA . ARG A 1 211 ? 34.890 -17.805 -28.093 1.00 56.22 211 ARG A CA 1
ATOM 1595 C C . ARG A 1 211 ? 35.910 -17.782 -26.954 1.00 56.22 211 ARG A C 1
ATOM 1597 O O . ARG A 1 211 ? 36.391 -16.701 -26.605 1.00 56.22 211 ARG A O 1
ATOM 1604 N N . ASP A 1 212 ? 36.221 -18.956 -26.408 1.00 46.59 212 ASP A N 1
ATOM 1605 C CA . ASP A 1 212 ? 37.304 -19.162 -25.448 1.00 46.59 212 ASP A CA 1
ATOM 1606 C C . ASP A 1 212 ? 38.570 -18.441 -25.928 1.00 46.59 212 ASP A C 1
ATOM 1608 O O . ASP A 1 212 ? 39.091 -18.714 -27.013 1.00 46.59 212 ASP A O 1
ATOM 1612 N N . ARG A 1 213 ? 39.069 -17.492 -25.130 1.00 54.31 213 ARG A N 1
ATOM 1613 C CA . ARG A 1 213 ? 40.446 -17.017 -25.290 1.00 54.31 213 ARG A CA 1
ATOM 1614 C C . ARG A 1 213 ? 41.346 -18.024 -24.575 1.00 54.31 213 ARG A C 1
ATOM 1616 O O . ARG A 1 213 ? 41.131 -18.244 -23.382 1.00 54.31 213 ARG A O 1
ATOM 1623 N N . PRO A 1 214 ? 42.350 -18.612 -25.248 1.00 46.50 214 PRO A N 1
ATOM 1624 C CA . PRO A 1 214 ? 43.257 -19.542 -24.596 1.00 46.50 214 PRO A CA 1
ATOM 1625 C C . PRO A 1 214 ? 44.025 -18.798 -23.503 1.00 46.50 214 PRO A C 1
ATOM 1627 O O . PRO A 1 214 ? 44.577 -17.719 -23.739 1.00 46.50 214 PRO A O 1
ATOM 1630 N N . ARG A 1 215 ? 44.022 -19.369 -22.295 1.00 49.12 215 ARG A N 1
ATOM 1631 C CA . ARG A 1 215 ? 44.855 -18.904 -21.185 1.00 49.12 215 ARG A CA 1
ATOM 1632 C C . ARG A 1 215 ? 46.321 -19.078 -21.593 1.00 49.12 215 ARG A C 1
ATOM 1634 O O . ARG A 1 215 ? 46.720 -20.185 -21.946 1.00 49.12 215 ARG A O 1
ATOM 1641 N N . ARG A 1 216 ? 47.077 -17.981 -21.583 1.00 56.38 216 ARG A N 1
ATOM 1642 C CA . ARG A 1 216 ? 48.536 -18.009 -21.453 1.00 56.38 216 ARG A CA 1
ATOM 1643 C C . ARG A 1 216 ? 48.883 -17.909 -19.979 1.00 56.38 216 ARG A C 1
ATOM 1645 O O . ARG A 1 216 ? 48.121 -17.211 -19.271 1.00 56.38 216 ARG A O 1
#

Radius of gyration: 24.22 Å; chains: 1; bounding box: 85×38×58 Å

pLDDT: mean 79.32, std 12.8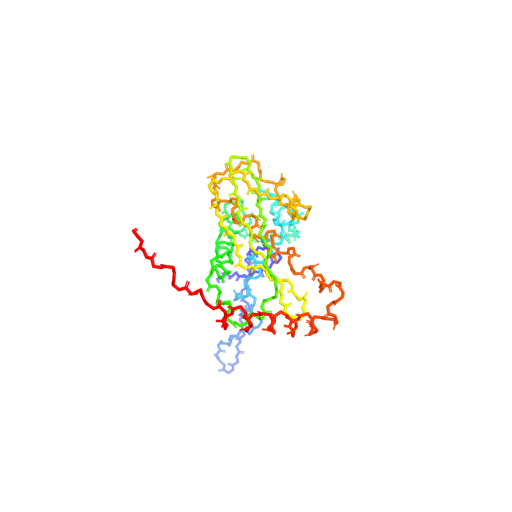3, range [39.25, 92.25]

Foldseek 3Di:
DWDWFDDQLWIKTDDDDWDDDPNDTDDDPVVVCRRPDCCNLVLLLVCLLQAAALCCQVVPTDDDDPPIDIDQSHSVSSVVSLLVVLVVLQVCLQPPDCPPFQFDDKDWFWDDDPPWIKIWIWTQGLLQAIDGNHIDTDDDDDGDDDPCPQLVSSNVNDPDDDDDSSVRSSVSSRVVVVSVPDDGDVVSVCSVVSSVVVVVVVVVVVVCPDDDDDDD

Sequence (216 aa):
MPSEVVLGGRKVAVQRPRVRADGREVPLPTFQALAHTDPLNRRVVDQMLVGVATRQYARSLEPVPTGVVSRGTSKSSVSRRFVAKTTAQLRARQAAPLDGLDLVALILDGVHIGEHCLAVALGIAADGQTHALGLWEGATKNAAESLLSRTRHVKRNVKRWRGGQMMLRWVAAGVLEAVKGFRRLTGHADMPRLVAALRARGCRRCSAAPRDRPRR

Secondary structure (DSSP, 8-state):
-EEEEEETTEEEEEEPP-EEETTEEE--HHHHHHHH--HHHHHHHHHHHHT--GGGGGGGSPP--TT--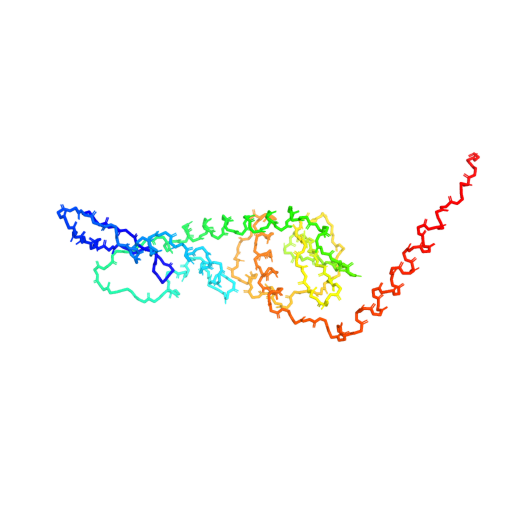EES-SHHHHHHHHHHHHHHHHHHHHTS-STT--EEEEEEEEEEETTEEEEEEEEEETTS-EEEEEEEEESSS-----SHHHHHHHHTT-S----HHHHHHHHHHHHHHHHHTPPPPTTGGGHHHHHHHHHHHHHHHHTTPPP-PPP-